Protein AF-A0A7S0Z8Q0-F1 (afdb_monomer)

Solvent-accessible surface area (backbone atoms only — not comparable to full-atom values): 15137 Å² total; per-residue (Å²): 102,74,52,48,78,47,49,47,52,62,62,57,70,58,48,68,74,63,69,77,67,78,67,78,73,62,82,70,70,58,75,57,20,38,36,40,33,25,75,51,66,68,57,53,53,47,46,49,51,55,44,39,66,69,47,18,74,85,52,38,70,49,81,47,44,89,86,54,54,77,83,51,52,59,54,55,45,50,45,54,61,71,38,85,79,46,38,34,40,40,33,24,43,74,58,43,55,73,71,57,78,40,38,65,34,34,33,39,37,30,68,51,81,67,84,51,50,64,56,56,51,48,34,50,46,23,30,66,34,99,78,40,88,62,78,69,47,78,47,74,60,74,58,85,98,44,70,57,56,56,45,51,53,49,27,50,50,54,51,53,52,52,50,51,57,72,69,43,60,82,80,52,64,86,73,57,49,72,66,60,58,51,49,70,72,59,54,85,82,68,79,78,82,45,101,80,79,54,90,78,83,80,89,73,89,78,85,88,83,82,89,83,90,83,80,70,68,59,62,54,51,55,57,54,56,68,69,54,76,53,75,67,52,54,56,66,78,64,34,65,65,60,56,56,56,66,72,74,114

Mean predicted aligned error: 17.12 Å

Organism: NCBI:txid1486918

Foldseek 3Di:
DVCVVQLFFDFVVVCVVPPNPPPPSPQCPNLAAEEEEEADPVVVVVCCCPPCVPTGVQAAEEEDEPVDDPVCNLVSLVCQQVDSSHRYYYYYLVRLLPLAANCSHQEYEYPDDDLAVVSVVSSQVSNVDDPRPHHRHYYYDDDPPDCRVVSVVSNVVVVVLVVVCVPPDPVCVVVDDPVNVVVVVVPPPDQDADPPRDGDDDDDDDDDDDDDDDDPDVVVVVVVVVVPPDPVVCCVVVPPVVVVVVVVD

Secondary structure (DSSP, 8-state):
-HHHHTT-S--HHHHHHTTT------TTSS---EEEEES-HHHHHHIIIIIIIII-TT--EEEE-TTS-HHHHHHHHHHHHH-TT--EEEEEHHHHTT----TT--EEEESS--SSHHHHHHHHTTTSSTT--SPPEEEE---TTSHHHHHHHHHHHHHHHHHHHHHS-TTSTTS--HHHHHHHTTGGGT-PPPTTSS--------------S-SHHHHHHHHHHTTSPPHHHHHHHT-HHHHHHHTT-

Radius of gyration: 26.51 Å; Cα contacts (8 Å, |Δi|>4): 247; chains: 1; bounding box: 65×56×77 Å

InterPro domains:
  IPR001650 Helicase, C-terminal domain-like [PF00271] (29-131)
  IPR001650 Helicase, C-terminal domain-like [PS51194] (11-179)
  IPR001650 Helicase, C-terminal domain-like [SM00490] (45-131)
  IPR027417 P-loop containing nucleoside triphosphate hydrolase [G3DSA:3.40.50.300] (26-215)
  IPR027417 P-loop containing nucleoside triphosphate hydrolase [SSF52540] (30-189)
  IPR044972 TATA-binding protein-associated factor Mot1 [PTHR36498] (1-248)
  IPR049730 SNF2/RAD5-like, C-terminal helicase domain [cd18793] (30-142)

Nearest PDB structures (foldseek):
  7z8s-assembly1_E  TM=6.850E-01  e=5.661E-20  Thermochaetoides thermophila
  8atf-assembly1_G  TM=9.241E-01  e=7.106E-16  Thermochaetoides thermophila
  5gn1-assembly2_B  TM=9.560E-01  e=2.185E-14  Saccharomyces cerevisiae S288C
  7zke-assembly1_E  TM=6.960E-01  e=6.766E-18  Thermochaetoides thermophila
  5gn1-assembly4_D  TM=9.560E-01  e=5.763E-14  Saccharomyces cerevisiae S288C

Structure (mmCIF, N/CA/C/O backbone):
data_AF-A0A7S0Z8Q0-F1
#
_entry.id   AF-A0A7S0Z8Q0-F1
#
loop_
_atom_site.group_PDB
_atom_site.id
_atom_site.type_symbol
_atom_site.label_atom_id
_atom_site.label_alt_id
_atom_site.label_comp_id
_atom_site.label_asym_id
_atom_site.label_entity_id
_atom_site.label_seq_id
_atom_site.pdbx_PDB_ins_code
_atom_site.Cartn_x
_atom_site.Cartn_y
_atom_site.Cartn_z
_atom_site.occupancy
_atom_site.B_iso_or_equiv
_atom_site.auth_seq_id
_atom_site.auth_comp_id
_atom_site.auth_asym_id
_atom_site.auth_atom_id
_atom_site.pdbx_PDB_model_num
ATOM 1 N N . GLN A 1 1 ? -1.371 -17.490 -4.085 1.00 79.81 1 GLN A N 1
ATOM 2 C CA . GLN A 1 1 ? -2.737 -17.324 -4.623 1.00 79.81 1 GLN A CA 1
ATOM 3 C C . GLN A 1 1 ? -3.034 -15.929 -5.163 1.00 79.81 1 GLN A C 1
ATOM 5 O O . GLN A 1 1 ? -3.086 -15.829 -6.369 1.00 79.81 1 GLN A O 1
ATOM 10 N N . ILE A 1 2 ? -3.156 -14.856 -4.358 1.00 84.12 2 ILE A N 1
ATOM 11 C CA . ILE A 1 2 ? -3.557 -13.519 -4.880 1.00 84.12 2 ILE A CA 1
ATOM 12 C C . ILE A 1 2 ? -2.691 -13.066 -6.068 1.00 84.12 2 ILE A C 1
ATOM 14 O O . ILE A 1 2 ? -3.222 -12.612 -7.073 1.00 84.12 2 ILE A O 1
ATOM 18 N N . LEU A 1 3 ? -1.366 -13.231 -5.983 1.00 83.50 3 LEU A N 1
ATOM 19 C CA . LEU A 1 3 ? -0.469 -12.903 -7.098 1.00 83.50 3 LEU A CA 1
ATOM 20 C C . LEU A 1 3 ? -0.750 -13.756 -8.348 1.00 83.50 3 LEU A C 1
ATOM 22 O O . LEU A 1 3 ? -0.823 -13.209 -9.442 1.00 83.50 3 LEU A O 1
ATOM 26 N N . LEU A 1 4 ? -1.002 -15.056 -8.178 1.00 81.81 4 LEU A N 1
ATOM 27 C CA . LEU A 1 4 ? -1.347 -15.979 -9.265 1.00 81.81 4 LEU A CA 1
ATOM 28 C C . LEU A 1 4 ? -2.705 -15.637 -9.893 1.00 81.81 4 LEU A C 1
ATOM 30 O O . LEU A 1 4 ? -2.837 -15.664 -11.112 1.00 81.81 4 LEU A O 1
ATOM 34 N N . ASP A 1 5 ? -3.692 -15.243 -9.083 1.00 80.31 5 ASP A N 1
ATOM 35 C CA . ASP A 1 5 ? -5.001 -14.774 -9.559 1.00 80.31 5 ASP A CA 1
ATOM 36 C C . ASP A 1 5 ? -4.858 -13.471 -10.360 1.00 80.31 5 ASP A C 1
ATOM 38 O O . ASP A 1 5 ? -5.582 -13.233 -11.326 1.00 80.31 5 ASP A O 1
ATOM 42 N N . CYS A 1 6 ? -3.880 -12.636 -9.993 1.00 78.31 6 CYS A N 1
ATOM 43 C CA . CYS A 1 6 ? -3.463 -11.477 -10.774 1.00 78.31 6 CYS A CA 1
ATOM 44 C C . CYS A 1 6 ? -2.606 -11.848 -11.992 1.00 78.31 6 CYS A C 1
ATOM 46 O O . CYS A 1 6 ? -2.199 -10.941 -12.708 1.00 78.31 6 CYS A O 1
ATOM 48 N N . GLY A 1 7 ? -2.322 -13.124 -12.259 1.00 74.44 7 GLY A N 1
ATOM 49 C CA . GLY A 1 7 ? -1.474 -13.574 -13.367 1.00 74.44 7 GLY A CA 1
ATOM 50 C C . GLY A 1 7 ? 0.013 -13.245 -13.195 1.00 74.44 7 GLY A C 1
ATOM 51 O O . GLY A 1 7 ? 0.718 -13.117 -14.193 1.00 74.44 7 GLY A O 1
ATOM 52 N N . ILE A 1 8 ? 0.469 -13.057 -11.954 1.00 78.88 8 ILE A N 1
ATOM 53 C CA . ILE A 1 8 ? 1.858 -12.760 -11.589 1.00 78.88 8 ILE A CA 1
ATOM 54 C C . ILE A 1 8 ? 2.482 -14.007 -10.954 1.00 78.88 8 ILE A C 1
ATOM 56 O O . ILE A 1 8 ? 2.042 -14.464 -9.897 1.00 78.88 8 ILE A O 1
ATOM 60 N N . GLY A 1 9 ? 3.550 -14.503 -11.581 1.00 66.62 9 GLY A N 1
ATOM 61 C CA . GLY A 1 9 ? 4.292 -15.687 -11.148 1.00 66.62 9 GLY A CA 1
ATOM 62 C C . GLY A 1 9 ? 3.718 -17.005 -11.677 1.00 66.62 9 GLY A C 1
ATOM 63 O O . GLY A 1 9 ? 2.571 -17.080 -12.113 1.00 66.62 9 GLY A O 1
ATOM 64 N N . VAL A 1 10 ? 4.548 -18.047 -11.640 1.00 63.69 10 VAL A N 1
ATOM 65 C CA . VAL A 1 10 ? 4.167 -19.441 -11.901 1.00 63.69 10 VAL A CA 1
ATOM 66 C C . VAL A 1 10 ? 4.382 -20.203 -10.600 1.00 63.69 10 VAL A C 1
ATOM 68 O O . VAL A 1 10 ? 5.415 -20.024 -9.953 1.00 63.69 10 VAL A O 1
ATOM 71 N N . ASP A 1 11 ? 3.407 -21.010 -10.187 1.00 58.88 11 ASP A N 1
ATOM 72 C CA . ASP A 1 11 ? 3.540 -21.808 -8.972 1.00 58.88 11 ASP A CA 1
ATOM 73 C C . ASP A 1 11 ? 4.458 -23.015 -9.235 1.00 58.88 11 ASP A C 1
ATOM 75 O O . ASP A 1 11 ? 4.155 -23.885 -10.056 1.00 58.88 11 ASP A O 1
AT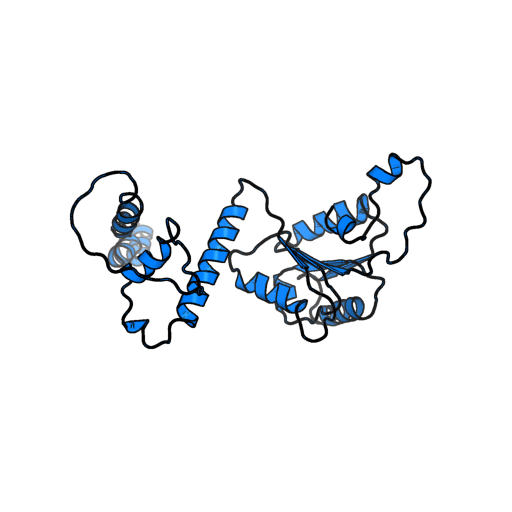OM 79 N N . ILE A 1 12 ? 5.606 -23.070 -8.555 1.00 56.38 12 ILE A N 1
ATOM 80 C CA . ILE A 1 12 ? 6.613 -24.131 -8.737 1.00 56.38 12 ILE A CA 1
ATOM 81 C C . ILE A 1 12 ? 6.053 -25.503 -8.309 1.00 56.38 12 ILE A C 1
ATOM 83 O O . ILE A 1 12 ? 6.495 -26.545 -8.808 1.00 56.38 12 ILE A O 1
ATOM 87 N N . GLU A 1 13 ? 5.066 -25.540 -7.407 1.00 56.34 13 GLU A N 1
ATOM 88 C CA . GLU A 1 13 ? 4.400 -26.790 -7.019 1.00 56.34 13 GLU A CA 1
ATOM 89 C C . GLU A 1 13 ? 3.542 -27.371 -8.158 1.00 56.34 13 GLU A C 1
ATOM 91 O O . GLU A 1 13 ? 3.551 -28.588 -8.368 1.00 56.34 13 GLU A O 1
ATOM 96 N N . GLU A 1 14 ? 2.889 -26.524 -8.962 1.00 52.16 14 GLU A N 1
ATOM 97 C CA . GLU A 1 14 ? 2.167 -26.956 -10.169 1.00 52.16 14 GLU A CA 1
ATOM 98 C C . GLU A 1 14 ? 3.126 -27.390 -11.289 1.00 52.16 14 GLU A C 1
ATOM 100 O O . GLU A 1 14 ? 2.844 -28.345 -12.020 1.00 52.16 14 GLU A O 1
ATOM 105 N N . GLU A 1 15 ? 4.292 -26.749 -11.395 1.00 50.84 15 GLU A N 1
ATOM 106 C CA . GLU A 1 15 ? 5.320 -27.087 -12.387 1.00 50.84 15 GLU A CA 1
ATOM 107 C C . GLU A 1 15 ? 5.902 -28.498 -12.165 1.00 50.84 15 GLU A C 1
ATOM 109 O O . GLU A 1 15 ? 6.151 -29.247 -13.117 1.00 50.84 15 GLU A O 1
ATOM 114 N N . LYS A 1 16 ? 6.044 -28.917 -10.899 1.00 49.91 16 LYS A N 1
ATOM 115 C CA . LYS A 1 16 ? 6.454 -30.287 -10.541 1.00 49.91 16 LYS A CA 1
ATOM 116 C C . LYS A 1 16 ? 5.368 -31.332 -10.802 1.00 49.91 16 LYS A C 1
ATOM 118 O O . LYS A 1 16 ? 5.708 -32.483 -11.072 1.00 49.91 16 LYS A O 1
ATOM 123 N N . ALA A 1 17 ? 4.089 -30.960 -10.740 1.00 53.47 17 ALA A N 1
ATOM 124 C CA . ALA A 1 17 ? 2.974 -31.875 -10.987 1.00 53.47 17 ALA A CA 1
ATOM 125 C C . ALA A 1 17 ? 2.741 -32.156 -12.486 1.00 53.47 17 ALA A C 1
ATOM 127 O O . ALA A 1 17 ? 2.294 -33.247 -12.835 1.00 53.47 17 ALA A O 1
ATOM 128 N N . ASN A 1 18 ? 3.089 -31.214 -13.371 1.00 50.38 18 ASN A N 1
ATOM 129 C CA . ASN A 1 18 ? 2.841 -31.304 -14.818 1.00 50.38 18 ASN A CA 1
ATOM 130 C C . ASN A 1 18 ? 4.049 -31.727 -15.675 1.00 50.38 18 ASN A C 1
ATOM 132 O O . ASN A 1 18 ? 4.027 -31.569 -16.893 1.00 50.38 18 ASN A O 1
ATOM 136 N N . GLY A 1 19 ? 5.079 -32.331 -15.077 1.00 45.28 19 GLY A N 1
ATOM 137 C CA . GLY A 1 19 ? 6.099 -33.049 -15.845 1.00 45.28 19 GLY A CA 1
ATOM 138 C C . GLY A 1 19 ? 6.974 -32.163 -16.734 1.00 45.28 19 GLY A C 1
ATOM 139 O O . GLY A 1 19 ? 7.157 -32.474 -17.904 1.00 45.28 19 GLY A O 1
ATOM 140 N N . GLY A 1 20 ? 7.553 -31.093 -16.181 1.00 46.97 20 GLY A N 1
ATOM 141 C CA . GLY A 1 20 ? 8.750 -30.448 -16.739 1.00 46.97 20 GLY A CA 1
ATOM 142 C C . GLY A 1 20 ? 8.606 -29.769 -18.106 1.00 46.97 20 GLY A C 1
ATOM 143 O O . GLY A 1 20 ? 9.611 -29.331 -18.664 1.00 46.97 20 GLY A O 1
ATOM 144 N N . GLU A 1 21 ? 7.398 -29.641 -18.649 1.00 38.38 21 GLU A N 1
ATOM 145 C CA . GLU A 1 21 ? 7.143 -28.711 -19.743 1.00 38.38 21 GLU A CA 1
ATOM 146 C C . GLU A 1 21 ? 6.849 -27.339 -19.141 1.00 38.38 21 GLU A C 1
ATOM 148 O O . GLU A 1 21 ? 5.707 -27.006 -18.818 1.00 38.38 21 GLU A O 1
ATOM 153 N N . ALA A 1 22 ? 7.909 -26.542 -18.985 1.00 42.66 22 ALA A N 1
ATOM 154 C CA . ALA A 1 22 ? 7.797 -25.112 -18.755 1.00 42.66 22 ALA A CA 1
ATOM 155 C C . ALA A 1 22 ? 7.000 -24.520 -19.925 1.00 42.66 22 ALA A C 1
ATOM 157 O O . ALA A 1 22 ? 7.544 -24.256 -21.003 1.00 42.66 22 ALA A O 1
ATOM 158 N N . LYS A 1 23 ? 5.682 -24.356 -19.747 1.00 40.62 23 LYS A N 1
ATOM 159 C CA . LYS A 1 23 ? 4.897 -23.519 -20.653 1.00 40.62 23 LYS A CA 1
ATOM 160 C C . LYS A 1 23 ? 5.616 -22.176 -20.686 1.00 40.62 23 LYS A C 1
ATOM 162 O O . LYS A 1 23 ? 5.885 -21.644 -19.610 1.00 40.62 23 LYS A O 1
ATOM 167 N N . PRO A 1 24 ? 5.954 -21.641 -21.873 1.00 37.72 24 PRO A N 1
ATOM 168 C CA . PRO A 1 24 ? 6.571 -20.332 -21.953 1.00 37.72 24 PRO A CA 1
ATOM 169 C C . PRO A 1 24 ? 5.653 -19.386 -21.194 1.00 37.72 24 PRO A C 1
ATOM 171 O O . PRO A 1 24 ? 4.488 -19.227 -21.569 1.00 37.72 24 PRO A O 1
ATOM 174 N N . ASN A 1 25 ? 6.164 -18.862 -20.078 1.00 45.75 25 ASN A N 1
ATOM 175 C CA . ASN A 1 25 ? 5.476 -17.889 -19.256 1.00 45.75 25 ASN A CA 1
ATOM 176 C C . ASN A 1 25 ? 4.987 -16.820 -20.240 1.00 45.75 25 ASN A C 1
ATOM 178 O O . ASN A 1 25 ? 5.827 -16.278 -20.973 1.00 45.75 25 ASN A O 1
ATOM 182 N N . PRO A 1 26 ? 3.671 -16.589 -20.408 1.00 39.44 26 PRO A N 1
ATOM 183 C CA . PRO A 1 26 ? 3.239 -15.478 -21.221 1.00 39.44 26 PRO A CA 1
ATOM 184 C C . PRO A 1 26 ? 3.772 -14.258 -20.488 1.00 39.44 26 PRO A C 1
ATOM 186 O O . PRO A 1 26 ? 3.209 -13.841 -19.479 1.00 39.44 26 PRO A O 1
ATOM 189 N N . ALA A 1 27 ? 4.904 -13.734 -20.958 1.00 44.28 27 ALA A N 1
ATOM 190 C CA . ALA A 1 27 ? 5.416 -12.456 -20.532 1.00 44.28 27 ALA A CA 1
ATOM 191 C C . ALA A 1 27 ? 4.210 -11.513 -20.481 1.00 44.28 27 ALA A C 1
ATOM 193 O O . ALA A 1 27 ? 3.572 -11.277 -21.507 1.00 44.28 27 ALA A O 1
ATOM 194 N N . SER A 1 28 ? 3.855 -11.025 -19.290 1.00 47.31 28 SER A N 1
ATOM 195 C CA . SER A 1 28 ? 2.765 -10.060 -19.141 1.00 47.31 28 SER A CA 1
ATOM 196 C C . SER A 1 28 ? 1.346 -10.592 -19.459 1.00 47.31 28 SER A C 1
ATOM 198 O O . SER A 1 28 ? 0.561 -9.924 -20.129 1.00 47.31 28 SER A O 1
ATOM 200 N N . GLY A 1 29 ? 0.967 -11.777 -18.964 1.00 42.78 29 GLY A N 1
ATOM 201 C CA . GLY A 1 29 ? -0.354 -12.374 -19.239 1.00 42.78 29 GLY A CA 1
ATOM 202 C C . GLY A 1 29 ? -1.581 -11.579 -18.755 1.00 42.78 29 GLY A C 1
ATOM 203 O O . GLY A 1 29 ? -2.650 -11.691 -19.351 1.00 42.78 29 GLY A O 1
ATOM 204 N N . SER A 1 30 ? -1.455 -10.740 -17.726 1.00 53.78 30 SER A N 1
ATOM 205 C CA . SER A 1 30 ? -2.566 -9.903 -17.236 1.00 53.78 30 SER A CA 1
ATOM 206 C C . SER A 1 30 ? -2.260 -8.398 -17.247 1.00 53.78 30 SER A C 1
ATOM 208 O O . SER A 1 30 ? -3.157 -7.559 -17.143 1.00 53.78 30 SER A O 1
ATOM 210 N N . GLY A 1 31 ? -0.979 -8.037 -17.374 1.00 70.62 31 GLY A N 1
ATOM 211 C CA . GLY A 1 31 ? -0.488 -6.670 -17.240 1.00 70.62 31 GLY A CA 1
ATOM 212 C C . GLY A 1 31 ? -0.817 -6.008 -15.897 1.00 70.62 31 GLY A C 1
ATOM 213 O O . GLY A 1 31 ? -0.694 -4.784 -15.817 1.00 70.62 31 GLY A O 1
ATOM 214 N N . HIS A 1 32 ? -1.299 -6.748 -14.892 1.00 84.94 32 HIS A N 1
ATOM 215 C CA . HIS A 1 32 ? -1.611 -6.225 -13.562 1.00 84.94 32 HIS A CA 1
ATOM 216 C C . HIS A 1 32 ? -0.331 -5.978 -12.768 1.00 84.94 32 HIS A C 1
ATOM 218 O O . HIS A 1 32 ? 0.662 -6.679 -12.935 1.00 84.94 32 HIS A O 1
ATOM 224 N N . ARG A 1 33 ? -0.357 -4.964 -11.903 1.00 89.31 33 ARG A N 1
ATOM 225 C CA . ARG A 1 33 ? 0.773 -4.586 -11.049 1.00 89.31 33 ARG A CA 1
ATOM 226 C C . ARG A 1 33 ? 0.305 -4.417 -9.619 1.00 89.31 33 ARG A C 1
ATOM 228 O O . ARG A 1 33 ? -0.719 -3.779 -9.359 1.00 89.31 33 ARG A O 1
ATOM 235 N N . VAL A 1 34 ? 1.083 -4.967 -8.695 1.00 91.88 34 VAL A N 1
ATOM 236 C CA . VAL A 1 34 ? 0.684 -5.117 -7.297 1.00 91.88 34 VAL A CA 1
ATOM 237 C C . VAL A 1 34 ? 1.553 -4.252 -6.389 1.00 91.88 34 VAL A C 1
ATOM 239 O O . VAL A 1 34 ? 2.780 -4.304 -6.432 1.00 91.88 34 VAL A O 1
ATOM 242 N N . LEU A 1 35 ? 0.909 -3.480 -5.516 1.00 93.12 35 LEU A N 1
ATOM 243 C CA . LEU A 1 35 ? 1.542 -2.868 -4.351 1.00 93.12 35 LEU A CA 1
ATOM 244 C C . LEU A 1 35 ? 1.296 -3.743 -3.135 1.00 93.12 35 LEU A C 1
ATOM 246 O O . LEU A 1 35 ? 0.151 -4.091 -2.853 1.00 93.12 35 LEU A O 1
ATOM 250 N N . VAL A 1 36 ? 2.346 -4.039 -2.383 1.00 93.88 36 VAL A N 1
ATOM 251 C CA . VAL A 1 36 ? 2.241 -4.804 -1.140 1.00 93.88 36 VAL A CA 1
ATOM 252 C C . VAL A 1 36 ? 2.659 -3.915 0.018 1.00 93.88 36 VAL A C 1
ATOM 254 O O . VAL A 1 36 ? 3.820 -3.518 0.117 1.00 93.88 36 VAL A O 1
ATOM 257 N N . PHE A 1 37 ? 1.700 -3.613 0.888 1.00 93.50 37 PHE A N 1
ATOM 258 C CA . PHE A 1 37 ? 1.875 -2.800 2.080 1.00 93.50 37 PHE A CA 1
ATOM 259 C C . PHE A 1 37 ? 2.062 -3.671 3.323 1.00 93.50 37 PHE A C 1
ATOM 261 O O . PHE A 1 37 ? 1.322 -4.629 3.557 1.00 93.50 37 PHE A O 1
ATOM 268 N N . SER A 1 38 ? 3.032 -3.279 4.145 1.00 93.56 38 SER A N 1
ATOM 269 C CA . SER A 1 38 ? 3.326 -3.862 5.456 1.00 93.56 38 SER A CA 1
ATOM 270 C C . SER A 1 38 ? 3.639 -2.757 6.467 1.00 93.56 38 SER A C 1
ATOM 272 O O . SER A 1 38 ? 4.122 -1.685 6.088 1.00 93.56 38 SER A O 1
ATOM 274 N N . GLN A 1 39 ? 3.409 -2.990 7.759 1.00 91.25 39 GLN A N 1
ATOM 275 C CA . GLN A 1 39 ? 3.873 -2.064 8.797 1.00 91.25 39 GLN A CA 1
ATOM 276 C C . GLN A 1 39 ? 5.322 -2.382 9.161 1.00 91.25 39 GLN A C 1
ATOM 278 O O . GLN A 1 39 ? 6.172 -1.487 9.227 1.00 91.25 39 GLN A O 1
ATOM 283 N N . LEU A 1 40 ? 5.620 -3.667 9.348 1.00 91.06 40 LEU A N 1
ATOM 284 C CA . LEU A 1 40 ? 6.926 -4.145 9.766 1.00 91.06 40 LEU A CA 1
ATOM 285 C C . LEU A 1 40 ? 7.835 -4.419 8.567 1.00 91.06 40 LEU A C 1
ATOM 287 O O . LEU A 1 40 ? 7.448 -5.058 7.585 1.00 91.06 40 LEU A O 1
ATOM 291 N N . LYS A 1 41 ? 9.095 -3.981 8.688 1.00 91.31 41 LYS A N 1
ATOM 292 C CA . LYS A 1 41 ? 10.157 -4.302 7.725 1.00 91.31 41 LYS A CA 1
ATOM 293 C C . LYS A 1 41 ? 10.434 -5.808 7.691 1.00 91.31 41 LYS A C 1
ATOM 295 O O . LYS A 1 41 ? 10.576 -6.365 6.610 1.00 91.31 41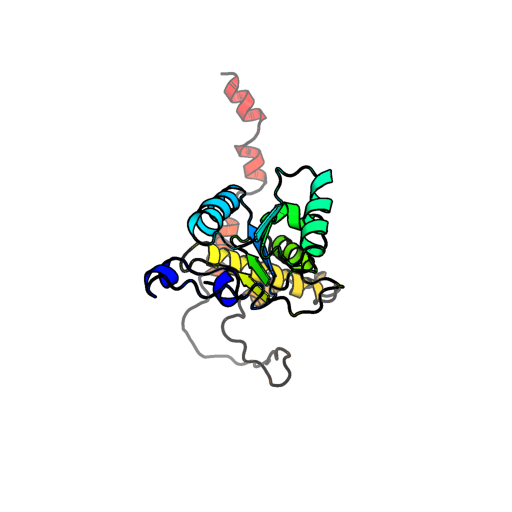 LYS A O 1
ATOM 300 N N . SER A 1 42 ? 10.435 -6.457 8.855 1.00 91.94 42 SER A N 1
ATOM 301 C CA . SER A 1 42 ? 10.730 -7.887 8.987 1.00 91.94 42 SER A CA 1
ATOM 302 C C . SER A 1 42 ? 9.760 -8.769 8.201 1.00 91.94 42 SER A C 1
ATOM 304 O O . SER A 1 42 ? 10.157 -9.804 7.677 1.00 91.94 42 SER A O 1
ATOM 306 N N . LEU A 1 43 ? 8.495 -8.354 8.079 1.00 91.69 43 LEU A N 1
ATOM 307 C CA . LEU A 1 43 ? 7.524 -9.084 7.269 1.00 91.69 43 LEU A CA 1
ATOM 308 C C . LEU A 1 43 ? 7.816 -8.934 5.771 1.00 91.69 43 LEU A C 1
ATOM 310 O O . LEU A 1 43 ? 7.698 -9.904 5.030 1.00 91.69 43 LEU A O 1
ATOM 314 N N . LEU A 1 44 ? 8.263 -7.755 5.324 1.00 92.12 44 LEU A N 1
ATOM 315 C CA . LEU A 1 44 ? 8.726 -7.577 3.944 1.00 92.12 44 LEU A CA 1
ATOM 316 C C . LEU A 1 44 ? 9.967 -8.425 3.653 1.00 92.12 44 LEU A C 1
ATOM 318 O O . LEU A 1 44 ? 10.046 -9.002 2.575 1.00 92.12 44 LEU A O 1
ATOM 322 N N . ASP A 1 45 ? 10.895 -8.539 4.610 1.00 91.50 45 ASP A N 1
ATOM 323 C CA . ASP A 1 45 ? 12.060 -9.426 4.485 1.00 91.50 45 ASP A CA 1
ATOM 324 C C . ASP A 1 45 ? 11.623 -10.888 4.295 1.00 91.50 45 ASP A C 1
ATOM 326 O O . ASP A 1 45 ? 12.166 -11.598 3.450 1.00 91.50 45 ASP A O 1
ATOM 330 N N . LEU A 1 46 ? 10.610 -11.335 5.046 1.00 91.69 46 LEU A N 1
ATOM 331 C CA . LEU A 1 46 ? 10.061 -12.683 4.911 1.00 91.69 46 LEU A CA 1
ATOM 332 C C . LEU A 1 46 ? 9.416 -12.895 3.538 1.00 91.69 46 LEU A C 1
ATOM 334 O O . LEU A 1 46 ? 9.669 -13.907 2.895 1.00 91.69 46 LEU A O 1
ATOM 338 N N . VAL A 1 47 ? 8.615 -11.937 3.069 1.00 89.38 47 VAL A N 1
ATOM 339 C CA . VAL A 1 47 ? 7.974 -12.009 1.747 1.00 89.38 47 VAL A CA 1
ATOM 340 C C . VAL A 1 47 ? 9.022 -12.042 0.635 1.00 89.38 47 VAL A C 1
ATOM 342 O O . VAL A 1 47 ? 8.907 -12.827 -0.298 1.00 89.38 47 VAL A O 1
ATOM 345 N N . GLU A 1 48 ? 10.074 -11.236 0.736 1.00 88.81 48 GLU A N 1
ATOM 346 C CA . GLU A 1 48 ? 11.152 -11.207 -0.251 1.00 88.81 48 GLU A CA 1
ATOM 347 C C . GLU A 1 48 ? 11.919 -12.537 -0.335 1.00 88.81 48 GLU A C 1
ATOM 349 O O . GLU A 1 48 ? 12.169 -13.055 -1.430 1.00 88.81 48 GLU A O 1
ATOM 354 N N . ASN A 1 49 ? 12.235 -13.131 0.815 1.00 87.06 49 ASN A N 1
ATOM 355 C CA . ASN A 1 49 ? 12.988 -14.381 0.876 1.00 87.06 49 ASN A CA 1
ATOM 356 C C . ASN A 1 49 ? 12.122 -15.609 0.538 1.00 87.06 49 ASN A C 1
ATOM 358 O O . ASN A 1 49 ? 12.514 -16.440 -0.278 1.00 87.06 49 ASN A O 1
ATOM 362 N N . GLU A 1 50 ? 10.931 -15.733 1.122 1.00 84.81 50 GLU A N 1
ATOM 363 C CA . GLU A 1 50 ? 10.101 -16.936 0.967 1.00 84.81 50 GLU A CA 1
ATOM 364 C C . GLU A 1 50 ? 9.260 -16.917 -0.314 1.00 84.81 50 GLU A C 1
ATOM 366 O O . GLU A 1 50 ? 9.128 -17.935 -1.000 1.00 84.81 50 GLU A O 1
ATOM 371 N N . LEU A 1 51 ? 8.698 -15.762 -0.678 1.00 80.19 51 LEU A N 1
ATOM 372 C CA . LEU A 1 51 ? 7.804 -15.681 -1.830 1.00 80.19 51 LEU A CA 1
ATOM 373 C C . LEU A 1 51 ? 8.595 -15.504 -3.125 1.00 80.19 51 LEU A C 1
ATOM 375 O O . LEU A 1 51 ? 8.482 -16.334 -4.022 1.00 80.19 51 LEU A O 1
ATOM 379 N N . PHE A 1 52 ? 9.421 -14.461 -3.218 1.00 78.56 52 PHE A N 1
ATOM 380 C CA . PHE A 1 52 ? 10.094 -14.123 -4.477 1.00 78.56 52 PHE A CA 1
ATOM 381 C C . PHE A 1 52 ? 11.375 -14.927 -4.703 1.00 78.56 52 PHE A C 1
ATOM 383 O O . PHE A 1 52 ? 11.604 -15.417 -5.806 1.00 78.56 52 PHE A O 1
ATOM 390 N N . SER A 1 53 ? 12.188 -15.146 -3.665 1.00 74.94 53 SER A N 1
ATOM 391 C CA . SER A 1 53 ? 13.460 -15.864 -3.848 1.00 74.94 53 SER A CA 1
ATOM 392 C C . SER A 1 53 ? 13.281 -17.384 -3.961 1.00 74.94 53 SER A C 1
ATOM 394 O O . SER A 1 53 ? 13.967 -18.030 -4.759 1.00 74.94 53 SER A O 1
ATOM 396 N N . ASN A 1 54 ? 12.349 -17.964 -3.196 1.00 72.81 54 ASN A N 1
ATOM 397 C CA . ASN A 1 54 ? 12.134 -19.413 -3.176 1.00 72.81 54 ASN A CA 1
ATOM 398 C C . ASN A 1 54 ? 11.015 -19.873 -4.119 1.00 72.81 54 ASN A C 1
ATOM 400 O O . ASN A 1 54 ? 11.233 -20.819 -4.881 1.00 72.81 54 ASN A O 1
ATOM 404 N N . SER A 1 55 ? 9.851 -19.216 -4.078 1.00 67.62 55 SER A N 1
ATOM 405 C CA . SER A 1 55 ? 8.609 -19.740 -4.670 1.00 67.62 55 SER A CA 1
ATOM 406 C C . SER A 1 55 ? 8.257 -19.149 -6.042 1.00 67.62 55 SER A C 1
ATOM 408 O O . SER A 1 55 ? 7.599 -19.817 -6.827 1.00 67.62 55 SER A O 1
ATOM 410 N N . MET A 1 56 ? 8.686 -17.920 -6.358 1.00 70.81 56 MET A N 1
ATOM 411 C CA . MET A 1 56 ? 8.317 -17.199 -7.588 1.00 70.81 56 MET A CA 1
ATOM 412 C C . MET A 1 56 ? 9.510 -16.436 -8.187 1.00 70.81 56 MET A C 1
ATOM 414 O O . MET A 1 56 ? 9.540 -15.206 -8.188 1.00 70.81 56 MET A O 1
ATOM 418 N N . ARG A 1 57 ? 10.495 -17.170 -8.721 1.00 70.06 57 ARG A N 1
ATOM 419 C CA . ARG A 1 57 ? 11.758 -16.590 -9.232 1.00 70.06 57 ARG A CA 1
ATOM 420 C C . ARG A 1 57 ? 11.603 -15.700 -10.467 1.00 70.06 57 ARG A C 1
ATOM 422 O O . ARG A 1 57 ? 12.484 -14.891 -10.738 1.00 70.06 57 ARG A O 1
ATOM 429 N N . ASP A 1 58 ? 10.505 -15.856 -11.198 1.00 76.06 58 ASP A N 1
ATOM 430 C CA . ASP A 1 58 ? 10.247 -15.131 -12.446 1.00 76.06 58 ASP A CA 1
ATOM 431 C C . ASP A 1 58 ? 9.586 -13.762 -12.233 1.00 76.06 58 ASP A C 1
ATOM 433 O O . ASP A 1 58 ? 9.416 -13.006 -13.188 1.00 76.06 58 ASP A O 1
ATOM 437 N N . VAL A 1 59 ? 9.189 -13.433 -11.001 1.00 81.25 59 VAL A N 1
ATOM 438 C CA . VAL A 1 59 ? 8.499 -12.174 -10.697 1.00 81.25 59 VAL A CA 1
ATOM 439 C C . VAL A 1 59 ? 9.520 -11.068 -10.491 1.00 81.25 59 VAL A C 1
ATOM 441 O O . VAL A 1 59 ? 10.461 -11.239 -9.721 1.00 81.25 59 VAL A O 1
ATOM 444 N N . SER A 1 60 ? 9.323 -9.914 -11.134 1.00 88.19 60 SER A N 1
ATOM 445 C CA . SER A 1 60 ? 10.157 -8.733 -10.904 1.00 88.19 60 SER A CA 1
ATOM 446 C C . SER A 1 60 ? 9.561 -7.843 -9.811 1.00 88.19 60 SER A C 1
ATOM 448 O O . SER A 1 60 ? 8.376 -7.506 -9.831 1.00 88.19 60 SER A O 1
ATOM 450 N N . TRP A 1 61 ? 10.390 -7.432 -8.853 1.00 90.56 61 TRP A N 1
ATOM 451 C CA . TRP A 1 61 ? 9.965 -6.734 -7.652 1.00 90.56 61 TRP A CA 1
ATOM 452 C C . TRP A 1 61 ? 10.926 -5.597 -7.309 1.00 90.56 61 TRP A C 1
ATOM 454 O O . TRP A 1 61 ? 12.127 -5.637 -7.583 1.00 90.56 61 TRP A O 1
ATOM 464 N N . LEU A 1 62 ? 10.379 -4.548 -6.706 1.00 92.44 62 LEU A N 1
ATOM 465 C CA . LEU A 1 62 ? 11.135 -3.461 -6.097 1.00 92.44 62 LEU A CA 1
ATOM 466 C C . LEU A 1 62 ? 10.728 -3.308 -4.639 1.00 92.44 62 LEU A C 1
ATOM 468 O O . LEU A 1 62 ? 9.621 -3.668 -4.244 1.00 92.44 62 LEU A O 1
ATOM 472 N N . ARG A 1 63 ? 11.616 -2.711 -3.846 1.00 92.69 63 ARG A N 1
ATOM 473 C CA . ARG A 1 63 ? 11.398 -2.487 -2.422 1.00 92.69 63 ARG A CA 1
ATOM 474 C C . ARG A 1 63 ? 11.623 -1.033 -2.044 1.00 92.69 63 ARG A C 1
ATOM 476 O O . ARG A 1 63 ? 12.618 -0.421 -2.428 1.00 92.69 63 ARG A O 1
ATOM 483 N N . LEU A 1 64 ? 10.700 -0.492 -1.258 1.00 91.88 64 LEU A N 1
ATOM 484 C CA . LEU A 1 64 ? 10.720 0.882 -0.784 1.00 91.88 64 LEU A CA 1
ATOM 485 C C . LEU A 1 64 ? 10.305 0.932 0.690 1.00 91.88 64 LEU A C 1
ATOM 487 O O . LEU A 1 64 ? 9.130 0.989 1.042 1.00 91.88 64 LEU A O 1
ATOM 491 N N . ASP A 1 65 ? 11.301 0.912 1.569 1.00 91.44 65 ASP A N 1
ATOM 492 C CA . ASP A 1 65 ? 11.111 0.962 3.016 1.00 91.44 65 ASP A CA 1
ATOM 493 C C . ASP A 1 65 ? 11.936 2.087 3.667 1.00 91.44 65 ASP A C 1
ATOM 495 O O . ASP A 1 65 ? 12.551 2.924 2.997 1.00 91.44 65 ASP A O 1
ATOM 499 N N . GLY A 1 66 ? 11.924 2.133 5.001 1.00 86.69 66 GLY A N 1
ATOM 500 C CA . GLY A 1 66 ? 12.626 3.158 5.773 1.00 86.69 66 GLY A CA 1
ATOM 501 C C . GLY A 1 66 ? 14.151 3.138 5.623 1.00 86.69 66 GLY A C 1
ATOM 502 O O . GLY A 1 66 ? 14.780 4.150 5.918 1.00 86.69 66 GLY A O 1
ATOM 503 N N . SER A 1 67 ? 14.741 2.036 5.145 1.00 87.69 67 SER A N 1
ATOM 504 C CA . SER A 1 67 ? 16.188 1.936 4.922 1.00 87.69 67 SER A CA 1
ATOM 505 C C . SER A 1 67 ? 16.645 2.551 3.600 1.00 87.69 67 SER A C 1
ATOM 507 O O . SER A 1 67 ? 17.816 2.902 3.465 1.00 87.69 67 SER A O 1
ATOM 509 N N . VAL A 1 68 ? 15.726 2.774 2.655 1.00 88.31 68 VAL A N 1
ATOM 510 C CA . VAL A 1 68 ? 16.020 3.508 1.420 1.00 88.31 68 VAL A CA 1
ATOM 511 C C . VAL A 1 68 ? 16.137 5.001 1.724 1.00 88.31 68 VAL A C 1
ATOM 513 O O . VAL A 1 68 ? 15.224 5.613 2.300 1.00 88.31 68 VAL A O 1
ATOM 516 N N . ALA A 1 69 ? 17.253 5.599 1.297 1.00 89.50 69 ALA A N 1
ATOM 517 C CA . ALA A 1 69 ? 17.524 7.020 1.473 1.00 89.50 69 ALA A CA 1
ATOM 518 C C . ALA A 1 69 ? 16.416 7.878 0.828 1.00 89.50 69 ALA A C 1
ATOM 520 O O . ALA A 1 69 ? 15.990 7.576 -0.291 1.00 89.50 69 ALA A O 1
ATOM 521 N N . PRO A 1 70 ? 15.960 8.973 1.471 1.00 86.50 70 PRO A N 1
ATOM 522 C CA . PRO A 1 70 ? 14.874 9.802 0.944 1.00 86.50 70 PRO A CA 1
ATOM 523 C C . PRO A 1 70 ? 15.085 10.297 -0.493 1.00 86.50 70 PRO A C 1
ATOM 525 O O . PRO A 1 70 ? 14.129 10.342 -1.263 1.00 86.50 70 PRO A O 1
ATOM 528 N N . SER A 1 71 ? 16.330 10.604 -0.875 1.00 87.75 71 SER A N 1
ATOM 529 C CA . SER A 1 71 ? 16.697 11.036 -2.230 1.00 87.75 71 SER A CA 1
ATOM 530 C C . SER A 1 71 ? 16.447 9.966 -3.299 1.00 87.75 71 SER A C 1
ATOM 532 O O . SER A 1 71 ? 16.059 10.298 -4.415 1.00 87.75 71 SER A O 1
ATOM 534 N N . GLN A 1 72 ? 16.611 8.687 -2.954 1.00 89.44 72 GLN A N 1
ATOM 535 C CA . GLN A 1 72 ? 16.474 7.560 -3.881 1.00 89.44 72 GLN A CA 1
ATOM 536 C C . GLN A 1 72 ? 15.028 7.066 -4.006 1.00 89.44 72 GLN A C 1
ATOM 538 O O . GLN A 1 72 ? 14.659 6.476 -5.020 1.00 89.44 72 GLN A O 1
ATOM 543 N N . ARG A 1 73 ? 14.170 7.336 -3.011 1.00 89.44 73 ARG A N 1
ATOM 544 C CA . ARG A 1 73 ? 12.763 6.882 -3.010 1.00 89.44 73 ARG A CA 1
ATOM 545 C C . ARG A 1 73 ? 12.009 7.335 -4.258 1.00 89.44 73 ARG A C 1
ATOM 547 O O . ARG A 1 73 ? 11.252 6.560 -4.835 1.00 89.44 73 ARG A O 1
ATOM 554 N N . PHE A 1 74 ? 12.238 8.572 -4.700 1.00 88.62 74 PHE A N 1
ATOM 555 C CA . PHE A 1 74 ? 11.592 9.099 -5.901 1.00 88.62 74 PHE A CA 1
ATOM 556 C C . PHE A 1 74 ? 12.049 8.377 -7.175 1.00 88.62 74 PHE A C 1
ATOM 558 O O . PHE A 1 74 ? 11.247 8.162 -8.081 1.00 88.62 74 PHE A O 1
ATOM 565 N N . GLU A 1 75 ? 13.317 7.973 -7.249 1.00 90.94 75 GLU A N 1
ATOM 566 C CA . GLU A 1 75 ? 13.860 7.250 -8.401 1.00 90.94 75 GLU A CA 1
ATOM 567 C C . GLU A 1 75 ? 13.295 5.835 -8.497 1.00 90.94 75 GLU A C 1
ATOM 569 O O . GLU A 1 75 ? 12.917 5.409 -9.585 1.00 90.94 75 GLU A O 1
ATOM 574 N N . VAL A 1 76 ? 13.151 5.145 -7.362 1.00 91.50 76 VAL A N 1
ATOM 575 C CA . VAL A 1 76 ? 12.515 3.819 -7.283 1.00 91.50 76 VAL A CA 1
ATOM 576 C C . VAL A 1 76 ? 11.066 3.887 -7.772 1.00 91.50 76 VAL A C 1
ATOM 578 O O . VAL A 1 76 ? 10.661 3.097 -8.622 1.00 91.50 76 VAL A O 1
ATOM 581 N N . VAL A 1 77 ? 10.298 4.879 -7.308 1.00 91.06 77 VAL A N 1
ATOM 582 C CA . VAL A 1 77 ? 8.912 5.097 -7.760 1.00 91.06 77 VAL A CA 1
ATOM 583 C C . VAL A 1 77 ? 8.851 5.442 -9.245 1.00 91.06 77 VAL A C 1
ATOM 585 O O . VAL A 1 77 ? 8.006 4.923 -9.973 1.00 91.06 77 VAL A O 1
ATOM 588 N N . ARG A 1 78 ? 9.757 6.304 -9.722 1.00 91.31 78 ARG A N 1
ATOM 589 C CA . ARG A 1 78 ? 9.846 6.651 -11.144 1.00 91.31 78 ARG A CA 1
ATOM 590 C C . ARG A 1 78 ? 10.134 5.410 -11.986 1.00 91.31 78 ARG A C 1
ATOM 592 O O . ARG A 1 78 ? 9.493 5.238 -13.016 1.00 91.31 78 ARG A O 1
ATOM 599 N N . LYS A 1 79 ? 11.051 4.551 -11.535 1.00 91.88 79 LYS A N 1
ATOM 600 C CA . LYS A 1 79 ? 11.387 3.286 -12.192 1.00 91.88 79 LYS A CA 1
ATOM 601 C C . LYS A 1 79 ? 10.171 2.364 -12.258 1.00 91.88 79 LYS A C 1
ATOM 603 O O . LYS A 1 79 ? 9.836 1.925 -13.345 1.00 91.88 79 LYS A O 1
ATOM 608 N N . PHE A 1 80 ? 9.461 2.165 -11.148 1.00 92.00 80 PHE A N 1
ATOM 609 C CA . PHE A 1 80 ? 8.241 1.349 -11.114 1.00 92.00 80 PHE A CA 1
ATOM 610 C C . PHE A 1 80 ? 7.134 1.872 -12.050 1.00 92.00 80 PHE A C 1
ATOM 612 O O . PHE A 1 80 ? 6.438 1.104 -12.708 1.00 92.00 80 PHE A O 1
ATOM 619 N N . ASN A 1 81 ? 6.977 3.195 -12.151 1.00 89.12 81 ASN A N 1
ATOM 620 C CA . ASN A 1 81 ? 5.984 3.790 -13.045 1.00 89.12 81 ASN A CA 1
ATOM 621 C C . ASN A 1 81 ? 6.380 3.715 -14.528 1.00 89.12 81 ASN A C 1
ATOM 623 O O . ASN A 1 81 ? 5.497 3.604 -15.379 1.00 89.12 81 ASN A O 1
ATOM 627 N N . ALA A 1 82 ? 7.676 3.826 -14.832 1.00 89.62 82 ALA A N 1
ATOM 628 C CA . ALA A 1 82 ? 8.198 3.863 -16.196 1.00 89.62 82 ALA A CA 1
ATOM 629 C C . ALA A 1 82 ? 8.413 2.468 -16.794 1.00 89.62 82 ALA A C 1
ATOM 631 O O . ALA A 1 82 ? 8.221 2.295 -17.995 1.00 89.62 82 ALA A O 1
ATOM 632 N N . ASP A 1 83 ? 8.813 1.501 -15.970 1.00 88.62 83 ASP A N 1
ATOM 633 C CA . ASP A 1 83 ? 9.163 0.154 -16.397 1.00 88.62 83 ASP A CA 1
ATOM 634 C C . ASP A 1 83 ? 7.986 -0.813 -16.172 1.00 88.62 83 ASP A C 1
ATOM 636 O O . ASP A 1 83 ? 7.652 -1.128 -15.026 1.00 88.62 83 ASP A O 1
ATOM 640 N N . PRO A 1 84 ? 7.309 -1.272 -17.241 1.00 84.19 84 PRO A N 1
ATOM 641 C CA . PRO A 1 84 ? 6.199 -2.206 -17.124 1.00 84.19 84 PRO A CA 1
ATOM 642 C C . PRO A 1 84 ? 6.650 -3.642 -16.839 1.00 84.19 84 PRO A C 1
ATOM 644 O O . PRO A 1 84 ? 5.784 -4.472 -16.590 1.00 84.19 84 PRO A O 1
ATOM 647 N N . SER A 1 85 ? 7.953 -3.954 -16.877 1.00 86.06 85 SER A N 1
ATOM 648 C CA . SER A 1 85 ? 8.440 -5.299 -16.550 1.00 86.06 85 SER A CA 1
ATOM 649 C C . SER A 1 85 ? 8.494 -5.574 -15.047 1.00 86.06 85 SER A C 1
ATOM 651 O O . SER A 1 85 ? 8.907 -6.658 -14.657 1.00 86.06 85 SER A O 1
ATOM 653 N N . ILE A 1 86 ? 8.182 -4.579 -14.210 1.00 89.12 86 ILE A N 1
ATOM 654 C CA . ILE A 1 86 ? 8.199 -4.694 -12.752 1.00 89.12 86 ILE A CA 1
ATOM 655 C C . ILE A 1 86 ? 6.778 -4.960 -12.270 1.00 89.12 86 ILE A C 1
ATOM 657 O O . ILE A 1 86 ? 5.913 -4.084 -12.341 1.00 89.12 86 ILE A O 1
ATOM 661 N N . ASP A 1 87 ? 6.557 -6.164 -11.756 1.00 88.75 87 ASP A N 1
ATOM 662 C CA . ASP A 1 87 ? 5.229 -6.656 -11.399 1.00 88.75 87 ASP A CA 1
ATOM 663 C C . ASP A 1 87 ? 4.808 -6.199 -9.997 1.00 88.75 87 ASP A C 1
ATOM 665 O O . ASP A 1 87 ? 3.642 -5.863 -9.766 1.00 88.75 87 ASP A O 1
ATOM 669 N N . VAL A 1 88 ? 5.758 -6.163 -9.052 1.00 91.38 88 VAL A N 1
ATOM 670 C CA . VAL A 1 88 ? 5.473 -5.926 -7.629 1.00 91.38 88 VAL A CA 1
ATOM 671 C C . VAL A 1 88 ? 6.314 -4.791 -7.044 1.00 91.38 88 VAL A C 1
ATOM 673 O O . VAL A 1 88 ? 7.521 -4.698 -7.256 1.00 91.38 88 VAL A O 1
ATOM 676 N N . LEU A 1 89 ? 5.691 -3.942 -6.228 1.00 93.06 89 LEU A N 1
ATOM 677 C CA . LEU A 1 89 ? 6.392 -2.989 -5.369 1.00 93.06 89 LEU A CA 1
ATOM 678 C C . LEU A 1 89 ? 6.041 -3.252 -3.901 1.00 93.06 89 LEU A C 1
ATOM 680 O O . LEU A 1 89 ? 4.905 -3.055 -3.468 1.00 93.06 89 LEU A O 1
ATOM 684 N N . LEU A 1 90 ? 7.044 -3.680 -3.137 1.00 93.62 90 LEU A N 1
ATOM 685 C CA . LEU A 1 90 ? 6.990 -3.866 -1.692 1.00 93.62 90 LEU A CA 1
ATOM 686 C C . LEU A 1 90 ? 7.247 -2.536 -0.993 1.00 93.62 90 LEU A C 1
ATOM 688 O O . LEU A 1 90 ? 8.249 -1.869 -1.265 1.00 93.62 90 LEU A O 1
ATOM 692 N N . LEU A 1 91 ? 6.378 -2.151 -0.065 1.00 93.44 91 LEU A N 1
ATOM 693 C CA . LEU A 1 91 ? 6.525 -0.881 0.625 1.00 93.44 91 LEU A CA 1
ATOM 694 C C . LEU A 1 91 ? 5.944 -0.897 2.031 1.00 93.44 91 LEU A C 1
ATOM 696 O O . LEU A 1 91 ? 5.000 -1.618 2.343 1.00 93.44 91 LEU A O 1
ATOM 700 N N . THR A 1 92 ? 6.541 -0.092 2.908 1.00 92.88 92 THR A N 1
ATOM 701 C CA . THR A 1 92 ? 5.982 0.096 4.246 1.00 92.88 92 THR A CA 1
ATOM 702 C C . THR A 1 92 ? 4.947 1.211 4.241 1.00 92.88 92 THR A C 1
ATOM 704 O O . THR A 1 92 ? 5.133 2.242 3.587 1.00 92.88 92 THR A O 1
ATOM 707 N N . THR A 1 93 ? 3.868 1.050 5.009 1.00 88.69 93 THR A N 1
ATOM 708 C CA . THR A 1 93 ? 2.776 2.039 5.089 1.00 88.69 93 THR A CA 1
ATOM 709 C C . THR A 1 93 ? 3.288 3.426 5.479 1.00 88.69 93 THR A C 1
ATOM 711 O O . THR A 1 93 ? 2.828 4.436 4.950 1.00 88.69 93 THR A O 1
ATOM 714 N N . HIS A 1 94 ? 4.321 3.488 6.327 1.00 85.50 94 HIS A N 1
ATOM 715 C CA . HIS A 1 94 ? 4.970 4.743 6.704 1.00 85.50 94 HIS A CA 1
ATOM 716 C C . HIS A 1 94 ? 5.556 5.478 5.488 1.00 85.50 94 HIS A C 1
ATOM 718 O O . HIS A 1 94 ? 5.306 6.667 5.300 1.00 85.50 94 HIS A O 1
ATOM 724 N N . VAL A 1 95 ? 6.319 4.786 4.636 1.00 84.94 95 VAL A N 1
ATOM 725 C CA . VAL A 1 95 ? 6.950 5.423 3.470 1.00 84.94 95 VAL A CA 1
ATOM 726 C C . VAL A 1 95 ? 5.924 5.676 2.359 1.00 84.94 95 VAL A C 1
ATOM 728 O O . VAL A 1 95 ? 6.000 6.701 1.679 1.00 84.94 95 VAL A O 1
ATOM 731 N N . GLY A 1 96 ? 4.903 4.823 2.236 1.00 76.44 96 GLY A N 1
ATOM 732 C CA . GLY A 1 96 ? 3.744 5.060 1.368 1.00 76.44 96 GLY A CA 1
ATOM 733 C C . GLY A 1 96 ? 2.958 6.333 1.723 1.00 76.44 96 GLY A C 1
ATOM 734 O O . GLY A 1 96 ? 2.441 7.016 0.836 1.00 76.44 96 GLY A O 1
ATOM 735 N N . GLY A 1 97 ? 2.944 6.731 3.000 1.00 71.56 97 GLY A N 1
ATOM 736 C CA . GLY A 1 97 ? 2.302 7.959 3.481 1.00 71.56 97 GLY A CA 1
ATOM 737 C C . GLY A 1 97 ? 2.926 9.267 2.968 1.00 71.56 97 GLY A C 1
ATOM 738 O O . GLY A 1 97 ? 2.274 10.309 3.001 1.00 71.56 97 GLY A O 1
ATOM 739 N N . LEU A 1 98 ? 4.139 9.234 2.402 1.00 76.69 98 LEU A N 1
ATOM 740 C CA . LEU A 1 98 ? 4.923 10.424 2.020 1.00 76.69 98 LEU A CA 1
ATOM 741 C C . LEU A 1 98 ? 4.457 11.148 0.739 1.00 76.69 98 LEU A C 1
ATOM 743 O O . LEU A 1 98 ? 5.134 12.054 0.263 1.00 76.69 98 LEU A O 1
ATOM 747 N N . GLY A 1 99 ? 3.317 10.769 0.156 1.00 77.25 99 GLY A N 1
ATOM 748 C CA . GLY A 1 99 ? 2.744 11.473 -1.005 1.00 77.25 99 GLY A CA 1
ATOM 749 C C . GLY A 1 99 ? 3.237 11.005 -2.376 1.00 77.25 99 GLY A C 1
ATOM 750 O O . GLY A 1 99 ? 3.028 11.712 -3.362 1.00 77.25 99 GLY A O 1
ATOM 751 N N . LEU A 1 100 ? 3.857 9.825 -2.452 1.00 85.50 100 LEU A N 1
ATOM 752 C CA . LEU A 1 100 ? 4.372 9.232 -3.692 1.00 85.50 100 LEU A CA 1
ATOM 753 C C . LEU A 1 100 ? 3.239 8.884 -4.679 1.00 85.50 100 LEU A C 1
ATOM 755 O O . LEU A 1 100 ? 2.154 8.479 -4.272 1.00 85.50 100 LEU A O 1
ATOM 759 N N . ASN A 1 101 ? 3.481 9.033 -5.983 1.00 87.69 101 ASN A N 1
ATOM 760 C CA . ASN A 1 101 ? 2.501 8.706 -7.028 1.00 87.69 101 ASN A CA 1
ATOM 761 C C . ASN A 1 101 ? 2.728 7.283 -7.537 1.00 87.69 101 ASN A C 1
ATOM 763 O O . ASN A 1 101 ? 3.722 7.041 -8.220 1.00 87.69 101 ASN A O 1
ATOM 767 N N . LEU A 1 102 ? 1.805 6.368 -7.243 1.00 87.75 102 LEU A N 1
ATOM 768 C CA . LEU A 1 102 ? 1.888 4.951 -7.614 1.00 87.75 102 LEU A CA 1
ATOM 769 C C . LEU A 1 102 ? 0.745 4.563 -8.567 1.00 87.75 102 LEU A C 1
ATOM 771 O O . LEU A 1 102 ? 0.121 3.519 -8.424 1.00 87.75 102 LEU A O 1
ATOM 775 N N . THR A 1 103 ? 0.461 5.418 -9.554 1.00 87.44 103 THR A N 1
ATOM 776 C CA . THR A 1 103 ? -0.669 5.283 -10.503 1.00 87.44 103 THR A CA 1
ATOM 777 C C . THR A 1 103 ? -0.526 4.128 -11.493 1.00 87.44 103 THR A C 1
ATOM 779 O O . THR A 1 103 ? -1.405 3.896 -12.315 1.00 87.44 103 THR A O 1
ATOM 782 N N . SER A 1 104 ? 0.618 3.455 -11.479 1.00 87.31 104 SER A N 1
ATOM 783 C CA . SER A 1 104 ? 0.954 2.327 -12.337 1.00 87.31 104 SER A CA 1
ATOM 784 C C . SER A 1 104 ? 0.327 1.015 -11.854 1.00 87.31 104 SER A C 1
ATOM 786 O O . SER A 1 104 ? 0.008 0.161 -12.685 1.00 87.31 104 SER A O 1
ATOM 788 N N . ALA A 1 105 ? 0.112 0.876 -10.546 1.00 90.12 105 ALA A N 1
ATOM 789 C CA . ALA A 1 105 ? -0.425 -0.326 -9.927 1.00 90.12 105 ALA A CA 1
ATOM 790 C C . ALA A 1 105 ? -1.949 -0.293 -9.814 1.00 90.12 105 ALA A C 1
ATOM 792 O O . ALA A 1 105 ? -2.537 0.697 -9.378 1.00 90.12 105 ALA A O 1
ATOM 793 N N . ASP A 1 106 ? -2.578 -1.396 -10.200 1.00 90.50 106 ASP A N 1
ATOM 794 C CA . ASP A 1 106 ? -4.025 -1.602 -10.172 1.00 90.50 106 ASP A CA 1
ATOM 795 C C . ASP A 1 106 ? -4.466 -2.558 -9.059 1.00 90.50 106 ASP A C 1
ATOM 797 O O . ASP A 1 106 ? -5.658 -2.694 -8.802 1.00 90.50 106 ASP A O 1
ATOM 801 N N . THR A 1 107 ? -3.528 -3.179 -8.350 1.00 91.62 107 THR A N 1
ATOM 802 C CA . THR A 1 107 ? -3.832 -4.019 -7.195 1.00 91.62 107 THR A CA 1
ATOM 803 C C . THR A 1 107 ? -3.041 -3.563 -5.978 1.00 91.62 107 THR A C 1
ATOM 805 O O . THR A 1 107 ? -1.845 -3.294 -6.059 1.00 91.62 107 THR A O 1
ATOM 808 N N . VAL A 1 108 ? -3.706 -3.477 -4.831 1.00 92.88 108 VAL A N 1
ATOM 809 C CA . VAL A 1 108 ? -3.121 -3.109 -3.541 1.00 92.88 108 VAL A CA 1
ATOM 810 C C . VAL A 1 108 ? -3.407 -4.223 -2.548 1.00 92.88 108 VAL A C 1
ATOM 812 O O . VAL A 1 108 ? -4.556 -4.609 -2.371 1.00 92.88 108 VAL A O 1
ATOM 815 N N . VAL A 1 109 ? -2.377 -4.732 -1.884 1.00 93.88 109 VAL A N 1
ATOM 816 C CA . VAL A 1 109 ? -2.481 -5.796 -0.885 1.00 93.88 109 VAL A CA 1
ATOM 817 C C . VAL A 1 109 ? -1.920 -5.287 0.435 1.00 93.88 109 VAL A C 1
ATOM 819 O O . VAL A 1 109 ? -0.765 -4.878 0.500 1.00 93.88 109 VAL A O 1
ATOM 822 N N . PHE A 1 110 ? -2.722 -5.336 1.492 1.00 93.62 110 PHE A N 1
ATOM 823 C CA . PHE A 1 110 ? -2.281 -5.098 2.863 1.00 93.62 110 PHE A CA 1
ATOM 824 C C . PHE A 1 110 ? -2.034 -6.434 3.554 1.00 93.62 110 PHE A C 1
ATOM 826 O O . PHE A 1 110 ? -2.969 -7.224 3.722 1.00 93.62 110 PHE A O 1
ATOM 833 N N . LEU A 1 111 ? -0.781 -6.665 3.946 1.00 92.69 111 LEU A N 1
ATOM 834 C CA . LEU A 1 111 ? -0.388 -7.814 4.763 1.00 92.69 111 LEU A CA 1
ATOM 835 C C . LEU A 1 111 ? -0.661 -7.571 6.248 1.00 92.69 111 LEU A C 1
ATOM 837 O O . LEU A 1 111 ? -0.996 -8.499 6.969 1.00 92.69 111 LEU A O 1
ATOM 841 N N . GLU A 1 112 ? -0.534 -6.318 6.682 1.00 90.56 112 GLU A N 1
ATOM 842 C CA . GLU A 1 112 ? -0.773 -5.873 8.053 1.00 90.56 112 GLU A CA 1
ATOM 843 C C . GLU A 1 112 ? -1.622 -4.603 8.045 1.00 90.56 112 GLU A C 1
ATOM 845 O O . GLU A 1 112 ? -1.539 -3.792 7.117 1.00 90.56 112 GLU A O 1
ATOM 850 N N . HIS A 1 113 ? -2.387 -4.396 9.118 1.00 86.75 113 HIS A N 1
ATOM 851 C CA . HIS A 1 113 ? -3.276 -3.243 9.268 1.00 86.75 113 HIS A CA 1
ATOM 852 C C . HIS A 1 113 ? -2.884 -2.404 10.479 1.00 86.75 113 HIS A C 1
ATOM 854 O O . HIS A 1 113 ? -2.566 -2.941 11.540 1.00 86.75 113 HIS A O 1
ATOM 860 N N . ASP A 1 114 ? -2.915 -1.078 10.334 1.00 88.44 114 ASP A N 1
ATOM 861 C CA . ASP A 1 114 ? -2.669 -0.172 11.461 1.00 88.44 114 ASP A CA 1
ATOM 862 C C . ASP A 1 114 ? -3.903 -0.084 12.379 1.00 88.44 114 ASP A C 1
ATOM 864 O O . ASP A 1 114 ? -5.023 -0.400 11.998 1.00 88.44 114 ASP A O 1
ATOM 868 N N . TRP A 1 115 ? -3.757 0.420 13.599 1.00 86.88 115 TRP A N 1
ATOM 869 C CA . TRP A 1 115 ? -4.915 0.744 14.445 1.00 86.88 115 TRP A CA 1
ATOM 870 C C . TRP A 1 115 ? -5.651 2.008 13.982 1.00 86.88 115 TRP A C 1
ATOM 872 O O . TRP A 1 115 ? -6.793 2.263 14.389 1.00 86.88 115 TRP A O 1
ATOM 882 N N . ASN A 1 116 ? -4.973 2.837 13.187 1.00 88.19 116 ASN A N 1
ATOM 883 C CA . ASN A 1 116 ? -5.506 4.033 12.568 1.00 88.19 116 ASN A CA 1
ATOM 884 C C . ASN A 1 116 ? -5.887 3.755 11.099 1.00 88.19 116 ASN A C 1
ATOM 886 O O . ASN A 1 116 ? -4.991 3.671 10.253 1.00 88.19 116 ASN A O 1
ATOM 890 N N . PRO A 1 117 ? -7.191 3.707 10.763 1.00 89.06 117 PRO A N 1
ATOM 891 C CA . PRO A 1 117 ? -7.641 3.446 9.394 1.00 89.06 117 PRO A CA 1
ATOM 892 C C . PRO A 1 117 ? -7.167 4.505 8.389 1.00 89.06 117 PRO A C 1
ATOM 894 O O . PRO A 1 117 ? -7.031 4.214 7.202 1.00 89.06 117 PRO A O 1
ATOM 897 N N . GLN A 1 118 ? -6.868 5.725 8.852 1.00 88.56 118 GLN A N 1
ATOM 898 C CA . GLN A 1 118 ? -6.467 6.825 7.980 1.00 88.56 118 GLN A CA 1
ATOM 899 C C . GLN A 1 118 ? -5.117 6.585 7.302 1.00 88.56 118 GLN A C 1
ATOM 901 O O . GLN A 1 118 ? -4.909 7.034 6.177 1.00 88.56 118 GLN A O 1
ATOM 906 N N . LYS A 1 119 ? -4.198 5.869 7.960 1.00 87.88 119 LYS A N 1
ATOM 907 C CA . LYS A 1 119 ? -2.902 5.533 7.357 1.00 87.88 119 LYS A CA 1
ATOM 908 C C . LYS A 1 119 ? -3.077 4.582 6.176 1.00 87.88 119 LYS A C 1
ATOM 910 O O . LYS A 1 119 ? -2.461 4.788 5.133 1.00 87.88 119 LYS A O 1
ATOM 915 N N . ASP A 1 120 ? -3.957 3.595 6.317 1.00 89.44 120 ASP A N 1
ATOM 916 C CA . ASP A 1 120 ? -4.245 2.639 5.250 1.00 89.44 120 ASP A CA 1
ATOM 917 C C . ASP A 1 120 ? -5.013 3.314 4.101 1.00 89.44 120 ASP A C 1
ATOM 919 O O . ASP A 1 120 ? -4.689 3.098 2.937 1.00 89.44 120 ASP A O 1
ATOM 923 N N . LEU A 1 121 ? -5.984 4.187 4.409 1.00 88.69 121 LEU A N 1
ATOM 924 C CA . LEU A 1 121 ? -6.681 5.011 3.406 1.00 88.69 121 LEU A CA 1
ATOM 925 C C . LEU A 1 121 ? -5.703 5.873 2.609 1.00 88.69 121 LEU A C 1
ATOM 927 O O . LEU A 1 121 ? -5.704 5.842 1.380 1.00 88.69 121 LEU A O 1
ATOM 931 N N . GLN A 1 122 ? -4.790 6.553 3.300 1.00 89.31 122 GLN A N 1
ATOM 932 C CA . GLN A 1 122 ? -3.770 7.370 2.655 1.00 89.31 122 GLN A CA 1
ATOM 933 C C . GLN A 1 122 ? -2.843 6.540 1.753 1.00 89.31 122 GLN A C 1
ATOM 935 O O . GLN A 1 122 ? -2.439 7.017 0.690 1.00 89.31 122 GLN A O 1
ATOM 940 N N . ALA A 1 123 ? -2.502 5.319 2.170 1.00 87.50 123 ALA A N 1
ATOM 941 C CA . ALA A 1 123 ? -1.723 4.376 1.378 1.00 87.50 123 ALA A CA 1
ATOM 942 C C . ALA A 1 123 ? -2.473 3.931 0.109 1.00 87.50 123 ALA A C 1
ATOM 944 O O . ALA A 1 123 ? -1.892 3.962 -0.977 1.00 87.50 123 ALA A O 1
ATOM 945 N N . MET A 1 124 ? -3.767 3.606 0.211 1.00 88.75 124 MET A N 1
ATOM 946 C CA . MET A 1 124 ? -4.615 3.264 -0.944 1.00 88.75 124 MET A CA 1
ATOM 947 C C . MET A 1 124 ? -4.730 4.423 -1.940 1.00 88.75 124 MET A C 1
ATOM 949 O O . MET A 1 124 ? -4.571 4.222 -3.146 1.00 88.75 124 MET A O 1
ATOM 953 N N . ASP A 1 125 ? -4.902 5.651 -1.444 1.00 88.75 125 ASP A N 1
ATOM 954 C CA . ASP A 1 125 ? -4.985 6.868 -2.264 1.00 88.75 125 ASP A CA 1
ATOM 955 C C . ASP A 1 125 ? -3.720 7.128 -3.099 1.00 88.75 125 ASP A C 1
ATOM 957 O O . ASP A 1 125 ? -3.732 7.943 -4.022 1.00 88.75 125 ASP A O 1
ATOM 961 N N . ARG A 1 126 ? -2.588 6.476 -2.791 1.00 87.44 126 ARG A N 1
ATOM 962 C CA . ARG A 1 126 ? -1.378 6.572 -3.627 1.00 87.44 126 ARG A CA 1
ATOM 963 C C . ARG A 1 126 ? -1.549 5.882 -4.980 1.00 87.44 126 ARG A C 1
ATOM 965 O O . ARG A 1 126 ? -0.987 6.365 -5.966 1.00 87.44 126 ARG A O 1
ATOM 972 N N . ALA A 1 127 ? -2.303 4.783 -5.012 1.00 86.25 127 ALA A N 1
ATOM 973 C CA . ALA A 1 127 ? -2.656 4.051 -6.228 1.00 86.25 127 ALA A CA 1
ATOM 974 C C . ALA A 1 127 ? -3.957 4.585 -6.843 1.00 86.25 127 ALA A C 1
ATOM 976 O O . ALA A 1 127 ? -4.042 4.775 -8.057 1.00 86.25 127 ALA A O 1
ATOM 977 N N . HIS A 1 128 ? -4.946 4.904 -6.002 1.00 87.25 128 HIS A N 1
ATOM 978 C CA . HIS A 1 128 ? -6.205 5.527 -6.406 1.00 87.25 128 HIS A CA 1
ATOM 979 C C . HIS A 1 128 ? -6.032 7.042 -6.608 1.00 87.25 128 HIS A C 1
ATOM 981 O O . HIS A 1 128 ? -6.578 7.874 -5.882 1.00 87.25 128 HIS A O 1
ATOM 987 N N . ARG A 1 129 ? -5.213 7.414 -7.598 1.00 85.88 129 ARG A N 1
ATOM 988 C CA . ARG A 1 129 ? -4.865 8.809 -7.890 1.00 85.88 129 ARG A CA 1
ATOM 989 C C . ARG A 1 129 ? -5.118 9.162 -9.352 1.00 85.88 129 ARG A C 1
ATOM 991 O O . ARG A 1 129 ? -5.097 8.303 -10.233 1.00 85.88 129 ARG A O 1
ATOM 998 N N . LEU A 1 130 ? -5.321 10.457 -9.609 1.00 79.94 130 LEU A N 1
ATOM 999 C CA . LEU A 1 130 ? -5.424 11.023 -10.957 1.00 79.94 130 LEU A CA 1
ATOM 1000 C C . LEU A 1 130 ? -4.237 10.559 -11.817 1.00 79.94 130 LEU A C 1
ATOM 1002 O O . LEU A 1 130 ? -3.085 10.840 -11.487 1.00 79.94 130 LEU A O 1
ATOM 1006 N N . GLY A 1 131 ? -4.530 9.837 -12.900 1.00 79.56 131 GLY A N 1
ATOM 1007 C CA . GLY A 1 131 ? -3.537 9.201 -13.774 1.00 79.56 131 GLY A CA 1
ATOM 1008 C C . GLY A 1 131 ? -3.663 7.678 -13.852 1.00 79.56 131 GLY A C 1
ATOM 1009 O O . GLY A 1 131 ? -3.192 7.090 -14.824 1.00 79.56 131 GLY A O 1
ATOM 1010 N N . GLN A 1 132 ? -4.347 7.045 -12.895 1.00 82.81 132 GLN A N 1
ATOM 1011 C CA . GLN A 1 132 ? -4.720 5.635 -12.992 1.00 82.81 132 GLN A CA 1
ATOM 1012 C C . GLN A 1 132 ? -5.887 5.464 -13.985 1.00 82.81 132 GLN A C 1
ATOM 1014 O O . GLN A 1 132 ? -6.871 6.201 -13.945 1.00 82.81 132 GLN A O 1
ATOM 1019 N N . ARG A 1 133 ? -5.756 4.507 -14.910 1.00 81.38 133 ARG A N 1
ATOM 1020 C CA . ARG A 1 133 ? -6.740 4.205 -15.968 1.00 81.38 133 ARG A CA 1
ATOM 1021 C C . ARG A 1 133 ? -7.535 2.926 -15.701 1.00 81.38 133 ARG A C 1
ATOM 1023 O O . ARG A 1 133 ? -8.534 2.697 -16.377 1.00 81.38 133 ARG A O 1
ATOM 1030 N N . ARG A 1 134 ? -7.079 2.087 -14.769 1.00 85.06 134 ARG A N 1
ATOM 1031 C CA . ARG A 1 134 ? -7.697 0.808 -14.399 1.00 85.06 134 ARG A CA 1
ATOM 1032 C C . ARG A 1 134 ? -8.346 0.886 -13.022 1.00 85.06 134 ARG A C 1
ATOM 1034 O O . ARG A 1 134 ? -7.943 1.693 -12.189 1.00 85.06 134 ARG A O 1
ATOM 1041 N N . THR A 1 135 ? -9.336 0.034 -12.779 1.00 87.81 135 THR A N 1
ATOM 1042 C CA . THR A 1 135 ? -9.943 -0.108 -11.451 1.00 87.81 135 THR A CA 1
ATOM 1043 C C . THR A 1 135 ? -8.906 -0.626 -10.462 1.00 87.81 135 THR A C 1
ATOM 1045 O O . THR A 1 135 ? -8.251 -1.629 -10.736 1.00 87.81 135 THR A O 1
ATOM 1048 N N . VAL A 1 136 ? -8.769 0.057 -9.324 1.00 90.44 136 VAL A N 1
ATOM 1049 C CA . VAL A 1 136 ? -7.852 -0.355 -8.260 1.00 90.44 136 VAL A CA 1
ATOM 1050 C C . VAL A 1 136 ? -8.558 -1.350 -7.345 1.00 90.44 136 VAL A C 1
ATOM 1052 O O . VAL A 1 136 ? -9.542 -0.999 -6.697 1.00 90.44 136 VAL A O 1
ATOM 1055 N N . ASN A 1 137 ? -8.051 -2.577 -7.279 1.00 91.00 137 ASN A N 1
ATOM 1056 C CA . ASN A 1 137 ? -8.532 -3.600 -6.356 1.00 91.00 137 ASN A CA 1
ATOM 1057 C C . ASN A 1 137 ? -7.720 -3.552 -5.064 1.00 91.00 137 ASN A C 1
ATOM 1059 O O . ASN A 1 137 ? -6.490 -3.556 -5.106 1.00 91.00 137 ASN A O 1
ATOM 1063 N N . VAL A 1 138 ? -8.397 -3.533 -3.918 1.00 91.75 138 VAL A N 1
ATOM 1064 C CA . VAL A 1 138 ? -7.743 -3.541 -2.606 1.00 91.75 138 VAL A CA 1
ATOM 1065 C C . VAL A 1 138 ? -8.059 -4.840 -1.880 1.00 91.75 138 VAL A C 1
ATOM 1067 O O . VAL A 1 138 ? -9.217 -5.140 -1.600 1.00 91.75 138 VAL A O 1
ATOM 1070 N N . TYR 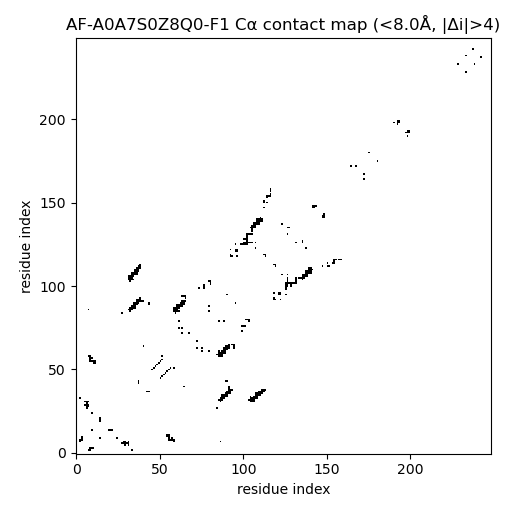A 1 139 ? -7.011 -5.565 -1.507 1.00 93.06 139 TYR A N 1
ATOM 1071 C CA . TYR A 1 139 ? -7.074 -6.778 -0.710 1.00 93.06 139 TYR A CA 1
ATOM 1072 C C . TYR A 1 139 ? -6.488 -6.527 0.675 1.00 93.06 139 TYR A C 1
ATOM 1074 O O . TYR A 1 139 ? -5.398 -5.977 0.824 1.00 93.06 139 TYR A O 1
ATOM 1082 N N . ARG A 1 140 ? -7.214 -6.962 1.702 1.00 92.12 140 ARG A N 1
ATOM 1083 C CA . ARG A 1 140 ? -6.768 -6.948 3.095 1.00 92.12 140 ARG A CA 1
ATOM 1084 C C . ARG A 1 140 ? -6.672 -8.386 3.575 1.00 92.12 140 ARG A C 1
ATOM 1086 O O . ARG A 1 140 ? -7.692 -9.068 3.640 1.00 92.12 140 ARG A O 1
ATOM 1093 N N . ILE A 1 141 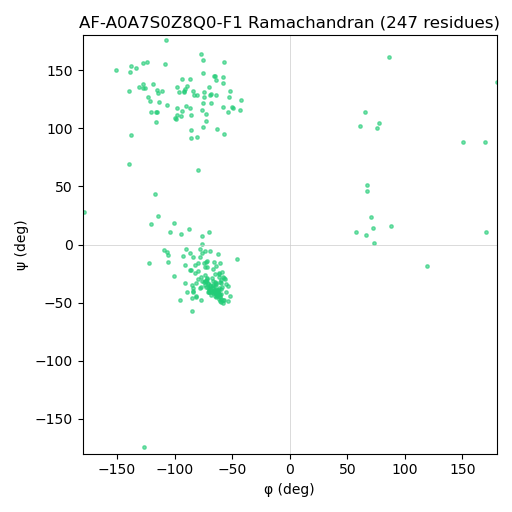? -5.461 -8.849 3.872 1.00 92.06 141 ILE A N 1
ATOM 1094 C CA . ILE A 1 141 ? -5.255 -10.196 4.408 1.00 92.06 141 ILE A CA 1
ATOM 1095 C C . ILE A 1 141 ? -5.562 -10.164 5.902 1.00 92.06 141 ILE A C 1
ATOM 1097 O O . ILE A 1 141 ? -5.098 -9.274 6.609 1.00 92.06 141 ILE A O 1
ATOM 1101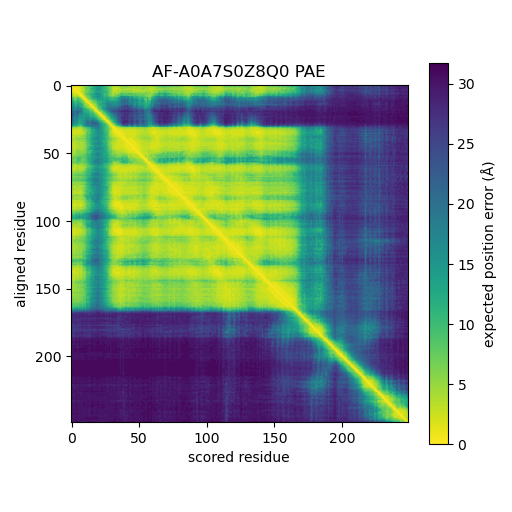 N N . LEU A 1 142 ? -6.404 -11.088 6.356 1.00 90.50 142 LEU A N 1
ATOM 1102 C CA . LEU A 1 142 ? -6.868 -11.169 7.737 1.00 90.50 142 LEU A CA 1
ATOM 1103 C C . LEU A 1 142 ? -6.901 -12.627 8.174 1.00 90.50 142 LEU A C 1
ATOM 1105 O O . LEU A 1 142 ? -7.469 -13.483 7.489 1.00 90.50 142 LEU A O 1
ATOM 1109 N N . THR A 1 143 ? -6.342 -12.892 9.344 1.00 89.00 143 THR A N 1
ATOM 1110 C CA . THR A 1 143 ? -6.335 -14.210 9.962 1.00 89.00 143 THR A CA 1
ATOM 1111 C C . THR A 1 143 ? -7.572 -14.370 10.833 1.00 89.00 143 THR A C 1
ATOM 1113 O O . THR A 1 143 ? -7.782 -13.634 11.802 1.00 89.00 143 THR A O 1
ATOM 1116 N N . ARG A 1 144 ? -8.403 -15.361 10.502 1.00 88.19 144 ARG A N 1
ATOM 1117 C CA . ARG A 1 144 ? -9.658 -15.609 11.219 1.00 88.19 144 ARG A CA 1
ATOM 1118 C C . ARG A 1 144 ? -9.430 -16.016 12.670 1.00 88.19 144 ARG A C 1
ATOM 1120 O O . ARG A 1 144 ? -8.521 -16.790 12.961 1.00 88.19 144 ARG A O 1
ATOM 1127 N N . GLY A 1 145 ? -10.287 -15.531 13.568 1.00 87.06 145 GLY A N 1
ATOM 1128 C CA . GLY A 1 145 ? -10.225 -15.855 14.997 1.00 87.06 145 GLY A CA 1
ATOM 1129 C C . GLY A 1 145 ? -9.055 -15.209 15.746 1.00 87.06 145 GLY A C 1
ATOM 1130 O O . GLY A 1 145 ? -8.756 -15.603 16.873 1.00 87.06 145 GLY A O 1
ATOM 1131 N N . THR A 1 146 ? -8.392 -14.222 15.142 1.00 91.06 146 THR A N 1
ATOM 1132 C CA . THR A 1 146 ? -7.290 -13.478 15.764 1.00 91.06 146 THR A CA 1
ATOM 1133 C C . THR A 1 146 ? -7.707 -12.056 16.140 1.00 91.06 146 THR A C 1
ATOM 1135 O O . THR A 1 146 ? -8.814 -11.598 15.851 1.00 91.06 146 THR A O 1
ATOM 1138 N N . LEU A 1 147 ? -6.799 -11.325 16.794 1.00 88.31 147 LEU A N 1
ATOM 1139 C CA . LEU A 1 147 ? -6.990 -9.910 17.116 1.00 88.31 147 LEU A CA 1
ATOM 1140 C C . LEU A 1 147 ? -7.206 -9.038 15.862 1.00 88.31 147 LEU A C 1
ATOM 1142 O O . LEU A 1 147 ? -7.833 -7.987 15.969 1.00 88.31 147 LEU A O 1
ATOM 1146 N N . GLU A 1 148 ? -6.745 -9.470 14.685 1.00 87.69 148 GLU A N 1
ATOM 1147 C CA . GLU A 1 148 ? -6.859 -8.715 13.430 1.00 87.69 148 GLU A CA 1
ATOM 1148 C C . GLU A 1 148 ? -8.318 -8.409 13.059 1.00 87.69 148 GLU A C 1
ATOM 1150 O O . GLU A 1 148 ? -8.624 -7.300 12.621 1.00 87.69 148 GLU A O 1
ATOM 1155 N N . GLU A 1 149 ? -9.247 -9.335 13.325 1.00 87.06 149 GLU A N 1
ATOM 1156 C CA . GLU A 1 149 ? -10.684 -9.111 13.106 1.00 87.06 149 GLU A CA 1
ATOM 1157 C C . GLU A 1 149 ? -11.223 -7.984 13.999 1.00 87.06 149 GLU A C 1
ATOM 1159 O O . GLU A 1 149 ? -11.999 -7.139 13.547 1.00 87.06 149 GLU A O 1
ATOM 1164 N N . LYS A 1 150 ? -10.763 -7.920 15.256 1.00 84.69 150 LYS A N 1
ATOM 1165 C CA . LYS A 1 150 ? -11.150 -6.856 16.196 1.00 84.69 150 LYS A CA 1
ATOM 1166 C C . LYS A 1 150 ? -10.558 -5.506 15.795 1.00 84.69 150 LYS A C 1
ATOM 1168 O O . LYS A 1 150 ? -11.216 -4.475 15.940 1.00 84.69 150 LYS A O 1
ATOM 1173 N N . ILE A 1 151 ? -9.327 -5.499 15.281 1.00 87.62 151 ILE A N 1
ATOM 1174 C CA . ILE A 1 151 ? -8.690 -4.284 14.760 1.00 87.62 151 ILE A CA 1
ATOM 1175 C C . ILE A 1 151 ? -9.489 -3.758 13.566 1.00 87.62 151 ILE A C 1
ATOM 1177 O O . ILE A 1 151 ? -9.790 -2.568 13.527 1.00 87.62 151 ILE A O 1
ATOM 1181 N N . MET A 1 152 ? -9.919 -4.628 12.646 1.00 86.38 152 MET A N 1
ATOM 1182 C CA . MET A 1 152 ? -10.790 -4.240 11.529 1.00 86.38 152 MET A CA 1
ATOM 1183 C C . MET A 1 152 ? -12.135 -3.677 11.990 1.00 86.38 152 MET A C 1
ATOM 1185 O O . MET A 1 152 ? -12.558 -2.635 11.488 1.00 86.38 152 MET A O 1
ATOM 1189 N N . SER A 1 153 ? -12.800 -4.314 12.963 1.00 85.31 153 SER A N 1
ATOM 1190 C CA . SER A 1 153 ? -14.059 -3.777 13.495 1.00 85.31 153 SER A CA 1
ATOM 1191 C C . SER A 1 153 ? -13.859 -2.406 14.141 1.00 85.31 153 SER A C 1
ATOM 1193 O O . SER A 1 153 ? -14.666 -1.503 13.938 1.00 85.31 153 SER A O 1
ATOM 1195 N N . LEU A 1 154 ? -12.747 -2.211 14.859 1.00 85.31 154 LEU A N 1
ATOM 1196 C CA . LEU A 1 154 ? -12.426 -0.935 15.490 1.00 85.31 154 LEU A CA 1
ATOM 1197 C C . LEU A 1 154 ? -12.056 0.144 14.464 1.00 85.31 154 LEU A C 1
ATOM 1199 O O . LEU A 1 154 ? -12.438 1.300 14.624 1.00 85.31 154 LEU A O 1
ATOM 1203 N N . GLN A 1 155 ? -11.323 -0.211 13.406 1.00 87.50 155 GLN A N 1
ATOM 1204 C CA . GLN A 1 155 ? -11.048 0.693 12.291 1.00 87.50 155 GLN A CA 1
ATOM 1205 C C . GLN A 1 155 ? -12.353 1.180 11.656 1.00 87.50 155 GLN A C 1
ATOM 1207 O O . GLN A 1 155 ? -12.523 2.381 11.455 1.00 87.50 155 GLN A O 1
ATOM 1212 N N . ARG A 1 156 ? -13.281 0.257 11.377 1.00 87.00 156 ARG A N 1
ATOM 1213 C CA . ARG A 1 156 ? -14.588 0.587 10.806 1.00 87.00 156 ARG A CA 1
ATOM 1214 C C . ARG A 1 156 ? -15.390 1.491 11.736 1.00 87.00 156 ARG A C 1
ATOM 1216 O O . ARG A 1 156 ? -15.827 2.548 11.302 1.00 87.00 156 ARG A O 1
ATOM 1223 N N . PHE A 1 157 ? -15.442 1.150 13.022 1.00 83.06 157 PHE A N 1
ATOM 1224 C CA . PHE A 1 157 ? -16.056 1.988 14.048 1.00 83.06 157 PHE A CA 1
ATOM 1225 C C . PHE A 1 157 ? -15.489 3.415 14.046 1.00 83.06 157 PHE A C 1
ATOM 1227 O O . PHE A 1 157 ? -16.244 4.380 14.000 1.00 83.06 157 PHE A O 1
ATOM 1234 N N . LYS A 1 158 ? -14.159 3.576 14.022 1.00 86.44 158 LYS A N 1
ATOM 12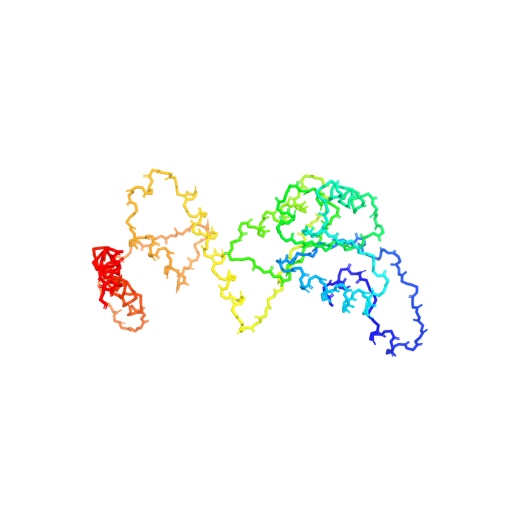35 C CA . LYS A 1 158 ? -13.518 4.902 13.974 1.00 86.44 158 LYS A CA 1
ATOM 1236 C C . LYS A 1 158 ? -13.891 5.697 12.720 1.00 86.44 158 LYS A C 1
ATOM 1238 O O . LYS A 1 158 ? -14.063 6.910 12.813 1.00 86.44 158 LYS A O 1
ATOM 1243 N N . LEU A 1 159 ? -13.997 5.041 11.564 1.00 86.31 159 LEU A N 1
ATOM 1244 C CA . LEU A 1 159 ? -14.416 5.694 10.320 1.00 86.31 159 LEU A CA 1
ATOM 1245 C C . LEU A 1 159 ? -15.884 6.109 10.367 1.00 86.31 159 LEU A C 1
ATOM 1247 O O . LEU A 1 159 ? -16.207 7.227 9.979 1.00 86.31 159 LEU A O 1
ATOM 1251 N N . ASP A 1 160 ? -16.755 5.241 10.870 1.00 84.81 160 ASP A N 1
ATOM 1252 C CA . ASP A 1 160 ? -18.188 5.512 10.962 1.00 84.81 160 ASP A CA 1
ATOM 1253 C C . ASP A 1 160 ? -18.464 6.668 11.933 1.00 84.81 160 ASP A C 1
ATOM 1255 O O . ASP A 1 160 ? -19.221 7.579 11.601 1.00 84.81 160 ASP A O 1
ATOM 1259 N N . VAL A 1 161 ? -17.763 6.708 13.075 1.00 82.19 161 VAL A N 1
ATOM 1260 C CA . VAL A 1 161 ? -17.788 7.839 14.020 1.00 82.19 161 VAL A CA 1
ATOM 1261 C C . VAL A 1 161 ? -17.352 9.132 13.332 1.00 82.19 161 VAL A C 1
ATOM 1263 O O . VAL A 1 161 ? -18.043 10.145 13.424 1.00 82.19 161 VAL A O 1
ATOM 1266 N N . ALA A 1 162 ? -16.214 9.111 12.630 1.00 82.62 162 ALA A N 1
ATOM 1267 C CA . ALA A 1 162 ? -15.698 10.293 11.947 1.00 82.62 162 ALA A CA 1
ATOM 1268 C C . ALA A 1 162 ? -16.671 10.795 10.869 1.00 82.62 162 ALA A C 1
ATOM 1270 O O . ALA A 1 162 ? -16.930 11.993 10.781 1.00 82.62 162 ALA A O 1
ATOM 1271 N N . ASN A 1 163 ? -17.263 9.887 10.093 1.00 81.19 163 ASN A N 1
ATOM 1272 C CA . ASN A 1 163 ? -18.244 10.228 9.068 1.00 81.19 163 ASN A CA 1
ATOM 1273 C C . ASN A 1 163 ? -19.540 10.787 9.670 1.00 81.19 163 ASN A C 1
ATOM 1275 O O . ASN A 1 163 ? -20.093 11.741 9.130 1.00 81.19 163 ASN A O 1
ATOM 1279 N N . ALA A 1 164 ? -20.021 10.229 10.784 1.00 78.88 164 ALA A N 1
ATOM 1280 C CA . ALA A 1 164 ? -21.203 10.736 11.477 1.00 78.88 164 ALA A CA 1
ATOM 1281 C C . ALA A 1 164 ? -20.988 12.170 11.983 1.00 78.88 164 ALA A C 1
ATOM 1283 O O . ALA A 1 164 ? -21.850 13.021 11.790 1.00 78.88 164 ALA A O 1
ATOM 1284 N N . VAL A 1 165 ? -19.814 12.450 12.554 1.00 76.06 165 VAL A N 1
ATOM 1285 C CA . VAL A 1 165 ? -19.427 13.791 13.017 1.00 76.06 165 VAL A CA 1
ATOM 1286 C C . VAL A 1 165 ? -19.319 14.787 11.862 1.00 76.06 165 VAL A C 1
ATOM 1288 O O . VAL A 1 165 ? -19.758 15.921 11.993 1.00 76.06 165 VAL A O 1
ATOM 1291 N N . VAL A 1 166 ? -18.747 14.381 10.726 1.00 72.19 166 VAL A N 1
ATOM 1292 C CA . VAL A 1 166 ? -18.551 15.274 9.570 1.00 72.19 166 VAL A CA 1
ATOM 1293 C C . VAL A 1 166 ? -19.862 15.552 8.823 1.00 72.19 166 VAL A C 1
ATOM 1295 O O . VAL A 1 166 ? -20.027 16.640 8.278 1.00 72.19 166 VAL A O 1
ATOM 1298 N N . ASN A 1 167 ? -20.791 14.590 8.798 1.00 67.56 167 ASN A N 1
ATOM 1299 C CA . ASN A 1 167 ? -22.094 14.736 8.142 1.00 67.56 167 ASN A CA 1
ATOM 1300 C C . ASN A 1 167 ? -23.158 15.392 9.035 1.00 67.56 167 ASN A C 1
ATOM 1302 O O . ASN A 1 167 ? -24.148 15.907 8.516 1.00 67.56 167 ASN A O 1
ATOM 1306 N N . ALA A 1 168 ? -22.989 15.359 10.359 1.00 60.69 168 ALA A N 1
ATOM 1307 C CA . ALA A 1 168 ? -23.800 16.151 11.267 1.00 60.69 168 ALA A CA 1
ATOM 1308 C C . ALA A 1 168 ? -23.359 17.612 11.140 1.00 60.69 168 ALA A C 1
ATOM 1310 O O . ALA A 1 168 ? -22.280 17.982 11.598 1.00 60.69 168 ALA A O 1
ATOM 1311 N N . ASP A 1 169 ? -24.181 18.438 10.488 1.00 55.53 169 ASP A N 1
ATOM 1312 C CA . ASP A 1 169 ? -23.970 19.882 10.418 1.00 55.53 169 ASP A CA 1
ATOM 1313 C C . ASP A 1 169 ? -23.536 20.408 11.795 1.00 55.53 169 ASP A C 1
ATOM 1315 O O . ASP A 1 169 ? -24.231 20.202 12.792 1.00 55.53 169 ASP A O 1
ATOM 1319 N N . ASN A 1 170 ? -22.385 21.091 11.843 1.00 53.94 170 ASN A N 1
ATOM 1320 C CA . ASN A 1 170 ? -21.680 21.577 13.044 1.00 53.94 170 ASN A CA 1
ATOM 1321 C C . ASN A 1 170 ? -22.556 22.280 14.112 1.00 53.94 170 ASN A C 1
ATOM 1323 O O . ASN A 1 170 ? -22.092 22.521 15.224 1.00 53.94 170 ASN A O 1
ATOM 1327 N N . ALA A 1 171 ? -23.802 22.633 13.794 1.00 54.78 171 ALA A N 1
ATOM 1328 C CA . ALA A 1 171 ? -24.776 23.212 14.709 1.00 54.78 171 ALA A CA 1
ATOM 1329 C C . ALA A 1 171 ? -25.477 22.192 15.633 1.00 54.78 171 ALA A C 1
ATOM 1331 O O . ALA A 1 171 ? -25.962 22.602 16.685 1.00 54.78 171 ALA A O 1
ATOM 1332 N N . SER A 1 172 ? -25.547 20.895 15.294 1.00 54.22 172 SER A N 1
ATOM 1333 C CA . SER A 1 172 ? -26.242 19.897 16.133 1.00 54.22 172 SER A CA 1
ATOM 1334 C C . SER A 1 172 ? -25.340 19.208 17.160 1.00 54.22 172 SER A C 1
ATOM 1336 O O . SER A 1 172 ? -25.848 18.635 18.121 1.00 54.22 172 SER A O 1
ATOM 1338 N N . MET A 1 173 ? -24.012 19.269 16.999 1.00 53.06 173 MET A N 1
ATOM 1339 C CA . MET A 1 173 ? -23.076 18.579 17.897 1.00 53.06 173 MET A CA 1
ATOM 1340 C C . MET A 1 173 ? -22.940 19.227 19.278 1.00 53.06 173 MET A C 1
ATOM 1342 O O . MET A 1 173 ? -22.644 18.535 20.243 1.00 53.06 173 MET A O 1
ATOM 1346 N N . SER A 1 174 ? -23.181 20.535 19.405 1.00 56.00 174 SER A N 1
ATOM 1347 C CA . SER A 1 174 ? -23.229 21.198 20.718 1.00 56.00 174 SER A CA 1
ATOM 1348 C C . SER A 1 174 ? -24.477 20.824 21.527 1.00 56.00 174 SER A C 1
ATOM 1350 O O . SER A 1 174 ? -24.522 21.081 22.727 1.00 56.00 174 SER A O 1
ATOM 1352 N N . ALA A 1 175 ? -25.478 20.223 20.875 1.00 55.59 175 ALA A N 1
ATOM 1353 C CA . ALA A 1 175 ? -26.743 19.810 21.472 1.00 55.59 175 ALA A CA 1
ATOM 1354 C C . ALA A 1 175 ? -26.886 18.282 21.609 1.00 55.59 175 ALA A C 1
ATOM 1356 O O . ALA A 1 175 ? -27.884 17.825 22.164 1.00 55.59 175 ALA A O 1
ATOM 1357 N N . MET A 1 176 ? -25.927 17.493 21.109 1.00 54.88 176 MET A N 1
ATOM 1358 C CA . MET A 1 176 ? -25.950 16.035 21.236 1.00 54.88 176 MET A CA 1
ATOM 1359 C C . MET A 1 176 ? -25.335 15.608 22.568 1.00 54.88 176 MET A C 1
ATOM 1361 O O . MET A 1 176 ? -24.135 15.740 22.795 1.00 54.88 176 MET A O 1
ATOM 1365 N N . ASP A 1 177 ? -26.190 15.087 23.443 1.00 58.25 177 ASP A N 1
ATOM 1366 C CA . ASP A 1 177 ? -25.805 14.463 24.704 1.00 58.25 177 ASP A CA 1
ATOM 1367 C C . ASP A 1 177 ? -24.979 13.187 24.455 1.00 58.25 177 ASP A C 1
ATOM 1369 O O . ASP A 1 177 ? -25.236 12.437 23.504 1.00 58.25 177 ASP A O 1
ATOM 1373 N N . THR A 1 178 ? -23.997 12.906 25.315 1.00 61.97 178 THR A N 1
ATOM 1374 C CA . THR A 1 178 ? -23.107 11.736 25.185 1.00 61.97 178 THR A CA 1
ATOM 1375 C C . THR A 1 178 ? -23.890 10.420 25.177 1.00 61.97 178 THR A C 1
ATOM 1377 O O . THR A 1 178 ? -23.482 9.469 24.506 1.00 61.97 178 THR A O 1
ATOM 1380 N N . GLY A 1 179 ? -25.059 10.383 25.829 1.00 55.34 179 GLY A N 1
ATOM 1381 C CA . GLY A 1 179 ? -26.002 9.265 25.781 1.00 55.34 179 GLY A CA 1
ATOM 1382 C C . GLY A 1 179 ? -26.612 9.013 24.396 1.00 55.3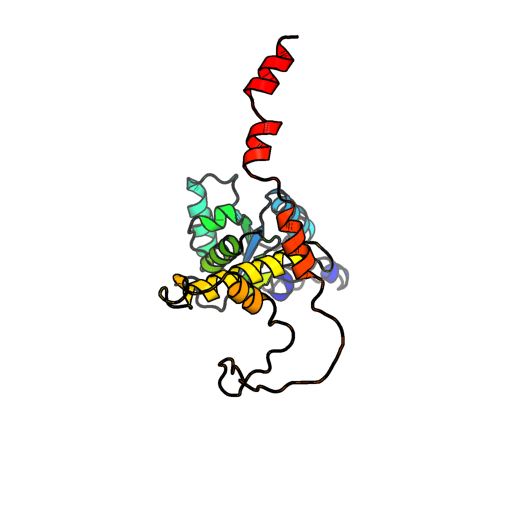4 179 GLY A C 1
ATOM 1383 O O . GLY A 1 179 ? -26.708 7.864 23.974 1.00 55.34 179 GLY A O 1
ATOM 1384 N N . GLN A 1 180 ? -26.948 10.063 23.640 1.00 54.03 180 GLN A N 1
ATOM 1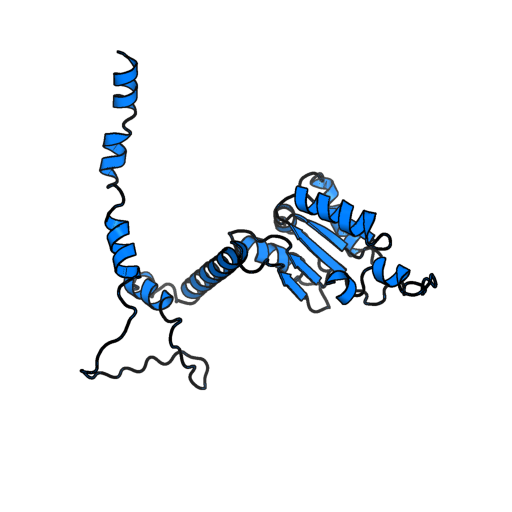385 C CA . GLN A 1 180 ? -27.481 9.929 22.274 1.00 54.03 180 GLN A CA 1
ATOM 1386 C C . GLN A 1 180 ? -26.400 9.500 21.280 1.00 54.03 180 GLN A C 1
ATOM 1388 O O . GLN A 1 180 ? -26.671 8.760 20.332 1.00 54.03 180 GLN A O 1
ATOM 1393 N N . MET A 1 181 ? -25.156 9.917 21.526 1.00 57.06 181 MET A N 1
ATOM 1394 C CA . MET A 1 181 ? -24.008 9.433 20.765 1.00 57.06 181 MET A CA 1
ATOM 1395 C C . MET A 1 181 ? -23.814 7.925 20.989 1.00 57.06 181 MET A C 1
ATOM 1397 O O . MET A 1 181 ? -23.637 7.180 20.029 1.00 57.06 181 MET A O 1
ATOM 1401 N N . LEU A 1 182 ? -23.955 7.459 22.236 1.00 59.12 182 LEU A N 1
ATOM 1402 C CA . LEU A 1 182 ? -23.921 6.040 22.611 1.00 59.12 182 LEU A CA 1
ATOM 1403 C C . LEU A 1 182 ? -25.097 5.221 22.056 1.00 59.12 182 LEU A C 1
ATOM 1405 O O . LEU A 1 182 ? -24.901 4.070 21.666 1.00 59.12 182 LEU A O 1
ATOM 1409 N N . GLU A 1 183 ? -26.298 5.790 21.947 1.00 57.78 183 GLU A N 1
ATOM 1410 C CA . GLU A 1 183 ? -27.446 5.111 21.328 1.00 57.78 183 GLU A CA 1
ATOM 1411 C C . GLU A 1 183 ? -27.245 4.857 19.828 1.00 57.78 183 GLU A C 1
ATOM 1413 O O . GLU A 1 183 ? -27.525 3.752 19.354 1.00 57.78 183 GLU A O 1
ATOM 1418 N N . LEU A 1 184 ? -26.657 5.812 19.099 1.00 57.69 184 LEU A N 1
ATOM 1419 C CA . LEU A 1 184 ? -26.233 5.631 17.704 1.00 57.69 184 LEU A CA 1
ATOM 1420 C C . LEU A 1 184 ? -25.247 4.456 17.539 1.00 57.69 184 LEU A C 1
ATOM 1422 O O . LEU A 1 184 ? -25.256 3.789 16.506 1.00 57.69 184 LEU A O 1
ATOM 1426 N N . PHE A 1 185 ? -24.465 4.145 18.580 1.00 53.25 185 PHE A N 1
ATOM 1427 C CA . PHE A 1 185 ? -23.526 3.017 18.620 1.00 53.25 185 PHE A CA 1
ATOM 1428 C C . PHE A 1 185 ? -24.154 1.665 19.014 1.00 53.25 185 PHE A C 1
ATOM 1430 O O . PHE A 1 185 ? -23.502 0.634 18.862 1.00 53.25 185 PHE A O 1
ATOM 1437 N N . THR A 1 186 ? -25.408 1.625 19.487 1.00 51.69 186 THR A N 1
ATOM 1438 C CA . THR A 1 186 ? -26.104 0.370 19.873 1.00 51.69 186 THR A CA 1
ATOM 1439 C C . THR A 1 186 ? -27.167 -0.086 18.869 1.00 51.69 186 THR A C 1
ATOM 1441 O O . THR A 1 186 ? -27.647 -1.222 18.945 1.00 51.69 186 THR A O 1
ATOM 1444 N N . ALA A 1 187 ? -27.493 0.747 17.877 1.00 49.56 187 ALA A N 1
ATOM 1445 C CA . ALA A 1 187 ? -28.519 0.487 16.865 1.00 49.56 187 ALA A CA 1
ATOM 1446 C C . ALA A 1 187 ? -28.168 -0.610 15.830 1.00 49.56 187 ALA A C 1
ATOM 1448 O O . ALA A 1 187 ? -28.905 -0.803 14.862 1.00 49.56 187 ALA A O 1
ATOM 1449 N N . GLU A 1 188 ? -27.100 -1.390 16.023 1.00 46.19 188 GLU A N 1
ATOM 1450 C CA . GLU A 1 188 ? -26.760 -2.510 15.131 1.00 46.19 188 GLU A CA 1
ATOM 1451 C C . GLU A 1 188 ? -27.670 -3.743 15.286 1.00 46.19 188 GLU A C 1
ATOM 1453 O O . GLU A 1 188 ? -27.581 -4.675 14.488 1.00 46.19 188 GLU A O 1
ATOM 1458 N N . LYS A 1 189 ? -28.598 -3.777 16.255 1.00 40.38 189 LYS A N 1
ATOM 1459 C CA . LYS A 1 189 ? -29.484 -4.944 16.442 1.00 40.38 189 LYS A CA 1
ATOM 1460 C C . LYS A 1 189 ? -30.854 -4.898 15.757 1.00 40.38 189 LYS A C 1
ATOM 1462 O O . LYS A 1 189 ? -31.639 -5.819 15.975 1.00 40.38 189 LYS A O 1
ATOM 1467 N N . GLY A 1 190 ? -31.162 -3.931 14.887 1.00 41.88 190 GLY A N 1
ATOM 1468 C CA . GLY A 1 190 ? -32.483 -3.979 14.240 1.00 41.88 190 GLY A CA 1
ATOM 1469 C C . GLY A 1 190 ? -32.882 -2.927 13.212 1.00 41.88 190 GLY A C 1
ATOM 1470 O O . GLY A 1 190 ? -34.080 -2.690 13.070 1.00 41.88 190 GLY A O 1
ATOM 1471 N N . ALA A 1 191 ? -31.966 -2.304 12.472 1.00 37.03 191 ALA A N 1
ATOM 1472 C CA . ALA A 1 191 ? -32.372 -1.355 11.434 1.00 37.03 191 ALA A CA 1
ATOM 1473 C C . ALA A 1 191 ? -32.933 -2.077 10.187 1.00 37.03 191 ALA A C 1
ATOM 1475 O O . ALA A 1 191 ? -32.188 -2.579 9.345 1.00 37.03 191 ALA A O 1
ATOM 1476 N N . LYS A 1 192 ? -34.266 -2.118 10.038 1.00 35.16 192 LYS A N 1
ATOM 1477 C CA . LYS A 1 192 ? -34.907 -2.372 8.736 1.00 35.16 192 LYS A CA 1
ATOM 1478 C C . LYS A 1 192 ? -34.795 -1.108 7.880 1.00 35.16 192 LYS A C 1
ATOM 1480 O O . LYS A 1 192 ? -35.290 -0.057 8.275 1.00 35.16 192 LYS A O 1
ATOM 1485 N N . LEU A 1 193 ? -34.175 -1.223 6.705 1.00 33.66 193 LEU A N 1
ATOM 1486 C CA . LEU A 1 193 ? -34.092 -0.139 5.722 1.00 33.66 193 LEU A CA 1
ATOM 1487 C C . LEU A 1 193 ? -35.473 0.146 5.106 1.00 33.66 193 LEU A C 1
ATOM 1489 O O . LEU A 1 193 ? -36.137 -0.762 4.601 1.00 33.66 193 LEU A O 1
ATOM 1493 N N . GLY A 1 194 ? -35.885 1.416 5.120 1.00 38.94 194 GLY A N 1
ATOM 1494 C CA . GLY A 1 194 ? -37.002 1.920 4.319 1.00 38.94 194 GLY A CA 1
ATOM 1495 C C . GLY A 1 194 ? -36.615 2.071 2.842 1.00 38.94 194 GLY A C 1
ATOM 1496 O O . GLY A 1 194 ? -35.436 2.161 2.505 1.00 38.94 194 GLY A O 1
ATOM 1497 N N . LYS A 1 195 ? -37.615 2.101 1.951 1.00 41.00 195 LYS A N 1
ATOM 1498 C CA . LYS A 1 195 ? -37.446 2.007 0.486 1.00 41.00 195 LYS A CA 1
ATOM 1499 C C . LYS A 1 195 ? -36.646 3.134 -0.189 1.00 41.00 195 LYS A C 1
ATOM 1501 O O . LYS A 1 195 ? -36.283 2.948 -1.343 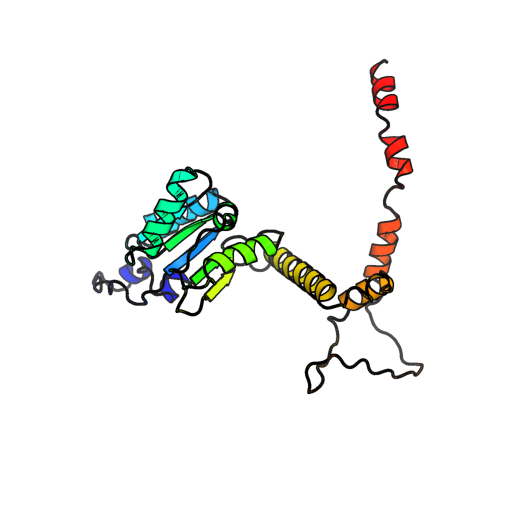1.00 41.00 195 LYS A O 1
ATOM 1506 N N . ASP A 1 196 ? -36.300 4.204 0.525 1.00 37.69 196 ASP A N 1
ATOM 1507 C CA . ASP A 1 196 ? -35.556 5.351 -0.019 1.00 37.69 196 ASP A CA 1
ATOM 1508 C C . ASP A 1 196 ? -34.213 5.616 0.698 1.00 37.69 196 ASP A C 1
ATOM 1510 O O . ASP A 1 196 ? -33.637 6.692 0.578 1.00 37.69 196 ASP A O 1
ATOM 1514 N N . GLY A 1 197 ? -33.680 4.645 1.453 1.00 38.22 197 GLY A N 1
ATOM 1515 C CA . GLY A 1 197 ? -32.309 4.707 1.990 1.00 38.22 197 GLY A CA 1
ATOM 1516 C C . GLY A 1 197 ? -32.069 5.682 3.153 1.00 38.22 197 GLY A C 1
ATOM 1517 O O . GLY A 1 197 ? -30.951 5.743 3.657 1.00 38.22 197 GLY A O 1
ATOM 1518 N N . ALA A 1 198 ? -33.094 6.394 3.626 1.00 32.81 198 ALA A N 1
ATOM 1519 C CA . ALA A 1 198 ? -33.040 7.172 4.863 1.00 32.81 198 ALA A CA 1
ATOM 1520 C C . ALA A 1 198 ? -33.553 6.348 6.066 1.00 32.81 198 ALA A C 1
ATOM 1522 O O . ALA A 1 198 ? -34.522 5.590 5.920 1.00 32.81 198 ALA A O 1
ATOM 1523 N N . PRO A 1 199 ? -32.947 6.485 7.262 1.00 34.94 199 PRO A N 1
ATOM 1524 C CA . PRO A 1 199 ? -33.454 5.849 8.471 1.00 34.94 199 PRO A CA 1
ATOM 1525 C C . PRO A 1 199 ? -34.784 6.501 8.878 1.00 34.94 199 PRO A C 1
ATOM 1527 O O . PRO A 1 199 ? -34.861 7.709 9.091 1.00 34.94 199 PRO A O 1
ATOM 1530 N N . VAL A 1 200 ? -35.845 5.698 8.973 1.00 35.00 200 VAL A N 1
ATOM 1531 C CA . VAL A 1 200 ? -37.158 6.141 9.463 1.00 35.00 200 VAL A CA 1
ATOM 1532 C C . VAL A 1 200 ? -37.229 5.852 10.959 1.00 35.00 200 VAL A C 1
ATOM 1534 O O . VAL A 1 200 ? -37.223 4.692 11.366 1.00 35.00 200 VAL A O 1
ATOM 1537 N N . ILE A 1 201 ? -37.321 6.900 11.776 1.00 39.66 201 ILE A N 1
ATOM 1538 C CA . ILE A 1 201 ? -37.633 6.781 13.204 1.00 39.66 201 ILE A CA 1
ATOM 1539 C C . ILE A 1 201 ? -39.163 6.742 13.324 1.00 39.66 201 ILE A C 1
ATOM 1541 O O . ILE A 1 201 ? -39.826 7.775 13.245 1.00 39.66 201 ILE A O 1
ATOM 1545 N N . GLU A 1 202 ? -39.749 5.548 13.464 1.00 30.42 202 GLU A N 1
ATOM 1546 C CA . GLU A 1 202 ? -41.173 5.421 13.802 1.00 30.42 202 GLU A CA 1
ATOM 1547 C C . GLU A 1 202 ? -41.389 5.809 15.271 1.00 30.42 202 GLU A C 1
ATOM 1549 O O . GLU A 1 202 ? -40.997 5.096 16.194 1.00 30.42 202 GLU A O 1
ATOM 1554 N N . GLN A 1 203 ? -42.076 6.927 15.494 1.00 37.66 203 GLN A N 1
ATOM 1555 C CA . GLN A 1 203 ? -42.596 7.292 16.805 1.00 37.66 203 GLN A CA 1
ATOM 1556 C C . GLN A 1 203 ? -43.907 6.523 17.039 1.00 37.66 203 GLN A C 1
ATOM 1558 O O . GLN A 1 203 ? -44.985 6.961 16.642 1.00 37.66 203 GLN A O 1
ATOM 1563 N N . LYS A 1 204 ? -43.829 5.347 17.670 1.00 27.22 204 LYS A N 1
ATOM 1564 C CA . LYS A 1 204 ? -45.005 4.667 18.234 1.00 27.22 204 LYS A CA 1
ATOM 1565 C C . LYS A 1 204 ? -44.866 4.563 19.741 1.00 27.22 204 LYS A C 1
ATOM 1567 O O . LYS A 1 204 ? -44.121 3.738 20.259 1.00 27.22 204 LYS A O 1
ATOM 1572 N N . GLY A 1 205 ? -45.624 5.399 20.443 1.00 32.59 205 GLY A N 1
ATOM 1573 C CA . GLY A 1 205 ? -45.937 5.154 21.841 1.00 32.59 205 GLY A CA 1
ATOM 1574 C C . GLY A 1 205 ? -46.891 3.968 21.967 1.00 32.59 205 GLY A C 1
ATOM 1575 O O . GLY A 1 205 ? -47.860 3.883 21.219 1.00 32.59 205 GLY A O 1
ATOM 1576 N N . ALA A 1 206 ? -46.616 3.075 22.914 1.00 25.33 206 ALA A N 1
ATOM 1577 C CA . ALA A 1 206 ? -47.599 2.452 23.798 1.00 25.33 206 ALA A CA 1
ATOM 1578 C C . ALA A 1 206 ? -46.895 1.475 24.745 1.00 25.33 206 ALA A C 1
ATOM 1580 O O . ALA A 1 206 ? -45.980 0.745 24.374 1.00 25.33 206 ALA A O 1
ATOM 1581 N N . ALA A 1 207 ? -47.364 1.495 25.984 1.00 30.81 207 ALA A N 1
ATOM 1582 C CA . ALA A 1 207 ? -46.990 0.601 27.055 1.00 30.81 207 ALA A CA 1
ATOM 1583 C C . ALA A 1 207 ? -47.221 -0.890 26.727 1.00 30.81 207 ALA A C 1
ATOM 1585 O O . ALA A 1 207 ? -48.116 -1.241 25.963 1.00 30.81 207 ALA A O 1
ATOM 1586 N N . ALA A 1 208 ? -46.470 -1.724 27.457 1.00 31.23 208 ALA A N 1
ATOM 1587 C CA . ALA A 1 208 ? -46.688 -3.144 27.755 1.00 31.23 208 ALA A CA 1
ATOM 1588 C C . ALA A 1 208 ? -46.409 -4.195 26.656 1.00 31.23 208 ALA A C 1
ATOM 1590 O O . ALA A 1 208 ? -47.263 -4.496 25.833 1.00 31.23 208 ALA A O 1
ATOM 1591 N N . ALA A 1 209 ? -45.231 -4.833 26.764 1.00 26.27 209 ALA A N 1
ATOM 1592 C CA . ALA A 1 209 ? -44.969 -6.288 26.670 1.00 26.27 209 ALA A CA 1
ATOM 1593 C C . ALA A 1 209 ? -43.435 -6.497 26.603 1.00 26.27 209 ALA A C 1
ATOM 1595 O O . ALA A 1 209 ? -42.813 -6.286 25.573 1.00 26.27 209 ALA A O 1
ATOM 1596 N N . ALA A 1 210 ? -42.760 -6.619 27.747 1.00 26.30 210 ALA A N 1
ATOM 1597 C CA . ALA A 1 210 ? -42.345 -7.892 28.349 1.00 26.30 210 ALA A CA 1
ATOM 1598 C C . ALA A 1 210 ? -41.109 -8.562 27.698 1.00 26.30 210 ALA A C 1
ATOM 1600 O O . ALA A 1 210 ? -41.204 -9.238 26.683 1.00 26.30 210 ALA A O 1
ATOM 1601 N N . ALA A 1 211 ? -39.993 -8.426 28.429 1.00 32.56 211 ALA A N 1
ATOM 1602 C CA . ALA A 1 211 ? -39.030 -9.469 28.796 1.00 32.56 211 ALA A CA 1
ATOM 1603 C C . ALA A 1 211 ? -38.195 -10.173 27.707 1.00 32.56 211 ALA A C 1
ATOM 1605 O O . ALA A 1 211 ? -38.676 -11.038 26.984 1.00 32.56 211 ALA A O 1
ATOM 1606 N N . GLY A 1 212 ? -36.876 -9.938 27.755 1.00 29.80 212 GLY A N 1
ATOM 1607 C CA . GLY A 1 212 ? -35.890 -10.909 27.274 1.00 29.80 212 GLY A CA 1
ATOM 1608 C C . GLY A 1 212 ? -34.590 -10.306 26.750 1.00 29.80 212 GLY A C 1
ATOM 1609 O O . GLY A 1 212 ? -34.455 -10.113 25.553 1.00 29.80 212 GLY A O 1
ATOM 1610 N N . ALA A 1 213 ? -33.626 -10.102 27.655 1.00 34.31 213 ALA A N 1
ATOM 1611 C CA . ALA A 1 213 ? -32.180 -10.057 27.395 1.00 34.31 213 ALA A CA 1
ATOM 1612 C C . ALA A 1 213 ? -31.634 -8.977 26.430 1.00 34.31 213 ALA A C 1
ATOM 1614 O O . ALA A 1 213 ? -31.631 -9.186 25.223 1.00 34.31 213 ALA A O 1
ATOM 1615 N N . ALA A 1 214 ? -31.052 -7.891 26.977 1.00 37.53 214 ALA A N 1
ATOM 1616 C CA . ALA A 1 214 ? -29.783 -7.281 26.499 1.00 37.53 214 ALA A CA 1
ATOM 1617 C C . ALA A 1 214 ? -29.413 -5.906 27.120 1.00 37.53 214 ALA A C 1
ATOM 1619 O O . ALA A 1 214 ? -28.469 -5.285 26.646 1.00 37.53 214 ALA A O 1
ATOM 1620 N N . SER A 1 215 ? -30.067 -5.409 28.176 1.00 38.62 215 SER A N 1
ATOM 1621 C CA . SER A 1 215 ? -29.759 -4.066 28.720 1.00 38.62 215 SER A CA 1
ATOM 1622 C C . SER A 1 215 ? -28.680 -4.004 29.819 1.00 38.62 215 SER A C 1
ATOM 1624 O O . SER A 1 215 ? -28.325 -2.916 30.250 1.00 38.62 215 SER A O 1
ATOM 1626 N N . GLY A 1 216 ? -28.136 -5.132 30.290 1.00 35.69 216 GLY A N 1
ATOM 1627 C CA . GLY A 1 216 ? -27.269 -5.151 31.486 1.00 35.69 216 GLY A CA 1
ATOM 1628 C C . GLY A 1 216 ? -25.757 -5.030 31.254 1.00 35.69 216 GLY A C 1
ATOM 1629 O O . GLY A 1 216 ? -25.010 -4.914 32.217 1.00 35.69 216 GLY A O 1
ATOM 1630 N N . GLY A 1 217 ? -25.274 -5.106 30.010 1.00 43.81 217 GLY A N 1
ATOM 1631 C CA . GLY A 1 217 ? -23.833 -5.222 29.742 1.00 43.81 217 GLY A CA 1
ATOM 1632 C C . GLY A 1 217 ? -23.072 -3.896 29.795 1.00 43.81 217 GLY A C 1
ATOM 1633 O O . GLY A 1 217 ? -22.007 -3.822 30.395 1.00 43.81 217 GLY A O 1
ATOM 1634 N N . LEU A 1 218 ? -23.620 -2.844 29.181 1.00 46.66 218 LEU A N 1
ATOM 1635 C CA . LEU A 1 218 ? -22.909 -1.576 28.983 1.00 46.66 218 LEU A CA 1
ATOM 1636 C C . LEU A 1 218 ? -23.129 -0.576 30.121 1.00 46.66 218 LEU A C 1
ATOM 1638 O O . LEU A 1 218 ? -22.176 0.098 30.486 1.00 46.66 218 LEU A O 1
ATOM 1642 N N . SER A 1 219 ? -24.302 -0.538 30.764 1.00 50.62 219 SER A N 1
ATOM 1643 C CA . SER A 1 219 ? -24.491 0.266 31.986 1.00 50.62 219 SER A CA 1
ATOM 1644 C C . SER A 1 219 ? -23.558 -0.178 33.116 1.00 50.62 219 SER A C 1
ATOM 1646 O O . SER A 1 219 ? -23.074 0.660 33.862 1.00 50.62 219 SER A O 1
ATOM 1648 N N . ASN A 1 220 ? -23.219 -1.470 33.189 1.00 52.47 220 ASN A N 1
ATOM 1649 C CA . ASN A 1 220 ? -22.222 -1.971 34.138 1.00 52.47 220 ASN A CA 1
ATOM 1650 C C . ASN A 1 220 ? -20.781 -1.573 33.766 1.00 52.47 220 ASN A C 1
ATOM 1652 O O . ASN A 1 220 ? -19.964 -1.396 34.659 1.00 52.47 220 ASN A O 1
ATOM 1656 N N . ILE A 1 221 ? -20.465 -1.404 32.475 1.00 55.53 221 ILE A N 1
ATOM 1657 C CA . ILE A 1 221 ? -19.145 -0.925 32.019 1.00 55.53 221 ILE A CA 1
ATOM 1658 C C . ILE A 1 221 ? -19.018 0.591 32.222 1.00 55.53 221 ILE A C 1
ATOM 1660 O O . ILE A 1 221 ? -17.950 1.063 32.588 1.00 55.53 221 ILE A O 1
ATOM 1664 N N . VAL A 1 222 ? -20.103 1.348 32.031 1.00 53.84 222 VAL A N 1
ATOM 1665 C CA . VAL A 1 222 ? -20.147 2.798 32.284 1.00 53.84 222 VAL A CA 1
ATOM 1666 C C . VAL A 1 222 ? -20.109 3.095 33.786 1.00 53.84 222 VAL A C 1
ATOM 1668 O O . VAL A 1 222 ? -19.340 3.953 34.199 1.00 53.84 222 VAL A O 1
ATOM 1671 N N . ASN A 1 223 ? -20.827 2.328 34.614 1.00 56.09 223 ASN A N 1
ATOM 1672 C CA . ASN A 1 223 ? -20.710 2.422 36.075 1.00 56.09 223 ASN A CA 1
ATOM 1673 C C . ASN A 1 223 ? -19.337 1.939 36.581 1.00 56.09 223 ASN A C 1
ATOM 1675 O O . ASN A 1 223 ? -18.849 2.435 37.584 1.00 56.09 223 ASN A O 1
ATOM 1679 N N . GLY A 1 224 ? -18.677 1.010 35.880 1.00 47.66 224 GLY A N 1
ATOM 1680 C CA . GLY A 1 224 ? -17.285 0.633 36.164 1.00 47.66 224 GLY A CA 1
ATOM 1681 C C . GLY A 1 224 ? -16.256 1.679 35.714 1.00 47.66 224 GLY A C 1
ATOM 1682 O O . GLY A 1 224 ? -15.112 1.648 36.151 1.00 47.66 224 GLY A O 1
ATOM 1683 N N . LEU A 1 225 ? -16.648 2.625 34.857 1.00 48.44 225 LEU A N 1
ATOM 1684 C CA . LEU A 1 225 ? -15.825 3.777 34.481 1.00 48.44 225 LEU A CA 1
ATOM 1685 C C . LEU A 1 225 ? -15.871 4.885 35.551 1.00 48.44 225 LEU A C 1
ATOM 1687 O O . LEU A 1 225 ? -15.006 5.754 35.570 1.00 48.44 225 LEU A O 1
ATOM 1691 N N . GLU A 1 226 ? -16.853 4.827 36.454 1.00 50.38 226 GLU A N 1
ATOM 1692 C CA . GLU A 1 226 ? -16.945 5.636 37.678 1.00 50.38 226 GLU A CA 1
ATOM 1693 C C . GLU A 1 226 ? -15.919 5.186 38.743 1.00 50.38 226 GLU A C 1
ATOM 1695 O O . GLU A 1 226 ? -15.621 5.925 39.674 1.00 50.38 226 GLU A O 1
ATOM 1700 N N . GLU A 1 227 ? -15.327 3.996 38.565 1.00 52.16 227 GLU A N 1
ATOM 1701 C CA . GLU A 1 227 ? -14.187 3.463 39.328 1.00 52.16 227 GLU A CA 1
ATOM 1702 C C . GLU A 1 227 ? -12.821 3.882 38.741 1.00 52.16 227 GLU A C 1
ATOM 1704 O O . GLU A 1 227 ? -11.779 3.331 39.100 1.00 52.16 227 GLU A O 1
ATOM 1709 N N . LEU A 1 228 ? -12.788 4.856 37.826 1.00 53.88 228 LEU A N 1
ATOM 1710 C CA . LEU A 1 228 ? -11.545 5.565 37.533 1.00 53.88 228 LEU A CA 1
ATOM 1711 C C . LEU A 1 228 ? -11.176 6.402 38.759 1.00 53.88 228 LEU A C 1
ATOM 1713 O O . LEU A 1 228 ? -12.013 7.136 39.281 1.00 53.88 228 LEU A O 1
ATOM 1717 N N . TRP A 1 229 ? -9.929 6.284 39.217 1.00 49.25 229 TRP A N 1
ATOM 1718 C CA . TRP A 1 229 ? -9.422 7.116 40.303 1.00 49.25 229 TRP A CA 1
ATOM 1719 C C . TRP A 1 229 ? -9.675 8.587 39.994 1.00 49.25 229 TRP A C 1
ATOM 1721 O O . TRP A 1 229 ? -9.421 9.059 38.881 1.00 49.25 229 TRP A O 1
ATOM 1731 N N . ASP A 1 230 ? -10.211 9.292 40.985 1.00 62.06 230 ASP A N 1
ATOM 1732 C CA . ASP A 1 230 ? -10.437 10.725 40.874 1.00 62.06 230 ASP A CA 1
ATOM 1733 C C . ASP A 1 230 ? -9.091 11.407 40.577 1.00 62.06 230 ASP A C 1
ATOM 1735 O O . ASP A 1 230 ? -8.046 10.971 41.062 1.00 62.06 230 ASP A O 1
ATOM 1739 N N . ALA A 1 231 ? -9.076 12.462 39.763 1.00 55.00 231 ALA A N 1
ATOM 1740 C CA . ALA A 1 231 ? -7.829 13.128 39.369 1.00 55.00 231 ALA A CA 1
ATOM 1741 C C . ALA A 1 231 ? -7.013 13.595 40.595 1.00 55.00 231 ALA A C 1
ATOM 1743 O O . ALA A 1 231 ? -5.786 13.584 40.568 1.00 55.00 231 ALA A O 1
ATOM 1744 N N . SER A 1 232 ? -7.709 13.909 41.692 1.00 60.75 232 SER A N 1
ATOM 1745 C CA . SER A 1 232 ? -7.139 14.225 43.005 1.00 60.75 232 SER A CA 1
ATOM 1746 C C . SER A 1 232 ? -6.382 13.054 43.654 1.00 60.75 232 SER A C 1
ATOM 1748 O O . SER A 1 232 ? -5.371 13.267 44.317 1.00 60.75 232 SER A O 1
ATOM 1750 N N . GLN A 1 233 ? -6.813 11.811 43.421 1.00 59.16 233 GLN A N 1
ATOM 1751 C CA . GLN A 1 233 ? -6.182 10.600 43.956 1.00 59.16 233 GLN A CA 1
ATOM 1752 C C . GLN A 1 233 ? -4.857 10.292 43.250 1.00 59.16 233 GLN A C 1
ATOM 1754 O O . GLN A 1 233 ? -3.929 9.802 43.888 1.00 59.16 233 GLN A O 1
ATOM 1759 N N . TYR A 1 234 ? -4.720 10.640 41.965 1.00 58.72 234 TYR A N 1
ATOM 1760 C CA . TYR A 1 234 ? -3.433 10.553 41.264 1.00 58.72 234 TYR A CA 1
ATOM 1761 C C . TYR A 1 234 ? -2.405 11.546 41.815 1.00 58.72 234 TYR A C 1
ATOM 1763 O O . TYR A 1 234 ? -1.227 11.203 41.926 1.00 58.72 234 TYR A O 1
ATOM 1771 N N . ASP A 1 235 ? -2.850 12.747 42.184 1.00 59.00 235 ASP A N 1
ATOM 1772 C CA . ASP A 1 235 ? -1.986 13.777 42.763 1.00 59.00 235 ASP A CA 1
ATOM 1773 C C . ASP A 1 235 ? -1.566 13.438 44.207 1.00 59.00 235 ASP A C 1
ATOM 1775 O O . ASP A 1 235 ? -0.449 13.766 44.610 1.00 59.00 235 ASP A O 1
ATOM 1779 N N . GLU A 1 236 ? -2.416 12.746 44.975 1.00 60.25 236 GLU A N 1
ATOM 1780 C CA . GLU A 1 236 ? -2.120 12.332 46.354 1.00 60.25 236 GLU A CA 1
ATOM 1781 C C . GLU A 1 236 ? -1.254 11.057 46.441 1.00 60.25 236 GLU A C 1
ATOM 1783 O O . GLU A 1 236 ? -0.290 11.040 47.205 1.00 60.25 236 GLU A O 1
ATOM 1788 N N . GLU A 1 237 ? -1.522 10.005 45.652 1.00 57.19 237 GLU A N 1
ATOM 1789 C CA . GLU A 1 237 ? -0.755 8.741 45.722 1.00 57.19 237 GLU A CA 1
ATOM 1790 C C . GLU A 1 237 ? 0.573 8.761 44.938 1.00 57.19 237 GLU A C 1
ATOM 1792 O O . GLU A 1 237 ? 1.495 8.016 45.280 1.00 57.19 237 GLU A O 1
ATOM 1797 N N . PHE A 1 238 ? 0.713 9.618 43.916 1.00 54.91 238 PHE A N 1
ATOM 1798 C CA . PHE A 1 238 ? 1.939 9.754 43.106 1.00 54.91 238 PHE A CA 1
ATOM 1799 C C . PHE A 1 238 ? 2.624 11.119 43.255 1.00 54.91 238 PHE A C 1
ATOM 1801 O O . PHE A 1 238 ? 3.391 11.538 42.380 1.00 54.91 238 PHE A O 1
ATOM 1808 N N . SER A 1 239 ? 2.407 11.801 44.383 1.00 64.38 239 SER A N 1
ATOM 1809 C CA . SER A 1 239 ? 3.146 13.018 44.716 1.00 64.38 239 SER A CA 1
ATOM 1810 C C . SER A 1 239 ? 4.655 12.746 44.752 1.00 64.38 239 SER A C 1
ATOM 1812 O O . SER A 1 239 ? 5.176 11.959 45.550 1.00 64.38 239 SER A O 1
ATOM 1814 N N . VAL A 1 240 ? 5.383 13.436 43.872 1.00 60.81 240 VAL A N 1
ATOM 1815 C CA . VAL A 1 240 ? 6.847 13.348 43.759 1.00 60.81 240 VAL A CA 1
ATOM 1816 C C . VAL A 1 240 ? 7.524 13.789 45.065 1.00 60.81 240 VAL A C 1
ATOM 1818 O O . VAL A 1 240 ? 8.597 13.286 45.399 1.00 60.81 240 VAL A O 1
ATOM 1821 N N . ASP A 1 241 ? 6.884 14.672 45.837 1.00 68.06 241 ASP A N 1
ATOM 1822 C CA . ASP A 1 241 ? 7.399 15.157 47.120 1.00 68.06 241 ASP A CA 1
ATOM 1823 C C . ASP A 1 241 ? 7.392 14.064 48.203 1.00 68.06 241 ASP A C 1
ATOM 1825 O O . ASP A 1 241 ? 8.373 13.936 48.942 1.00 68.06 241 ASP A O 1
ATOM 1829 N N . ASP A 1 242 ? 6.361 13.212 48.245 1.00 66.94 242 ASP A N 1
ATOM 1830 C CA . ASP A 1 242 ? 6.273 12.075 49.177 1.00 66.94 242 ASP A CA 1
ATOM 1831 C C . ASP A 1 242 ? 7.238 10.941 48.796 1.00 66.94 242 ASP A C 1
ATOM 1833 O O . ASP A 1 242 ? 7.883 10.331 49.659 1.00 66.94 242 ASP A O 1
ATOM 1837 N N . PHE A 1 243 ? 7.431 10.708 47.494 1.00 63.78 243 PHE A N 1
ATOM 1838 C CA . PHE A 1 243 ? 8.461 9.796 46.990 1.00 63.78 243 PHE A CA 1
ATOM 1839 C C . PHE A 1 243 ? 9.877 10.267 47.372 1.00 63.78 243 PHE A C 1
ATOM 1841 O O . PHE A 1 243 ? 10.702 9.471 47.829 1.00 63.78 243 PHE A O 1
ATOM 1848 N N . VAL A 1 244 ? 10.162 11.569 47.255 1.00 69.44 244 VAL A N 1
ATOM 1849 C CA . VAL A 1 244 ? 11.454 12.165 47.643 1.00 69.44 244 VAL A CA 1
ATOM 1850 C C . VAL A 1 244 ? 11.642 12.194 49.166 1.00 69.44 244 VAL A C 1
ATOM 1852 O O . VAL A 1 244 ? 12.769 12.030 49.643 1.00 69.44 244 VAL A O 1
ATOM 1855 N N . ALA A 1 245 ? 10.569 12.359 49.943 1.00 68.75 245 ALA A N 1
ATOM 1856 C CA . ALA A 1 245 ? 10.612 12.299 51.403 1.00 68.75 245 ALA A CA 1
ATOM 1857 C C . ALA A 1 245 ? 10.925 10.882 51.919 1.00 68.75 245 ALA A C 1
ATOM 1859 O O . ALA A 1 245 ? 11.749 10.731 52.825 1.00 68.75 245 ALA A O 1
ATOM 1860 N N . ASN A 1 246 ? 10.349 9.843 51.303 1.00 65.69 246 ASN A N 1
ATOM 1861 C CA . ASN A 1 246 ? 10.647 8.443 51.630 1.00 65.69 246 ASN A CA 1
ATOM 1862 C C . ASN A 1 246 ? 12.035 7.978 51.167 1.00 65.69 246 ASN A C 1
ATOM 1864 O O . ASN A 1 246 ? 12.562 7.017 51.719 1.00 65.69 246 ASN A O 1
ATOM 1868 N N . LEU A 1 247 ? 12.665 8.677 50.217 1.00 61.69 247 LEU A N 1
ATOM 1869 C CA . LEU A 1 247 ? 14.037 8.392 49.779 1.00 61.69 247 LEU A CA 1
ATOM 1870 C C . LEU A 1 247 ? 15.122 8.921 50.739 1.00 61.69 247 LEU A C 1
ATOM 1872 O O . LEU A 1 247 ? 16.300 8.616 50.559 1.00 61.69 247 LEU A O 1
ATOM 1876 N N . LYS A 1 248 ? 14.751 9.758 51.719 1.00 57.44 248 LYS A N 1
ATOM 1877 C CA . LYS A 1 248 ? 15.670 10.388 52.689 1.00 57.44 248 LYS A CA 1
ATOM 1878 C C . LYS A 1 248 ? 15.643 9.753 54.089 1.00 57.44 248 LYS A C 1
ATOM 1880 O O . LYS A 1 248 ? 16.229 10.322 55.012 1.00 57.44 248 LYS A O 1
ATOM 1885 N N . LYS A 1 249 ? 14.994 8.599 54.252 1.00 46.78 249 LYS A N 1
ATOM 1886 C CA . LYS A 1 249 ? 15.188 7.693 55.397 1.00 46.78 249 LYS A CA 1
ATOM 1887 C C . LYS A 1 249 ? 16.093 6.537 55.000 1.00 46.78 249 LYS A C 1
ATOM 1889 O O . LYS A 1 249 ? 16.836 6.083 55.895 1.00 46.78 249 LYS A O 1
#

Sequence (249 aa):
QILLDCGIGVDIEEEKANGGEAKPNPASGSGHRVLVFSQLKSLLDLVENELFSNSMRDVSWLRLDGSVAPSQRFEVVRKFNADPSIDVLLLTTHVGGLGLNLTSADTVVFLEHDWNPQKDLQAMDRAHRLGQRRTVNVYRILTRGTLEEKIMSLQRFKLDVANAVVNADNASMSAMDTGQMLELFTAEKGAKLGKDGAPVIEQKGAAAAAAGAASGGLSNIVNGLEELWDASQYDEEFSVDDFVANLKK

pLDDT: mean 70.82, std 20.37, range [25.33, 93.88]